Protein AF-A0A7R9FUQ9-F1 (afdb_monomer)

Structure (mmCIF, N/CA/C/O backbone):
data_AF-A0A7R9FUQ9-F1
#
_entry.id   AF-A0A7R9FUQ9-F1
#
loop_
_atom_site.group_PDB
_atom_site.id
_atom_site.type_symbol
_atom_site.label_atom_id
_atom_site.label_alt_id
_atom_site.label_comp_id
_atom_site.label_asym_id
_atom_site.label_entity_id
_atom_site.label_seq_id
_atom_site.pdbx_PDB_ins_code
_atom_site.Cartn_x
_atom_site.Cartn_y
_atom_site.Cartn_z
_atom_site.occupancy
_atom_site.B_iso_or_equiv
_atom_site.auth_seq_id
_atom_site.auth_comp_id
_atom_site.auth_asym_id
_atom_site.auth_atom_id
_atom_site.pdbx_PDB_model_num
ATOM 1 N N . LEU A 1 1 ? 48.061 13.863 -34.333 1.00 44.84 1 LEU A N 1
ATOM 2 C CA . LEU A 1 1 ? 47.539 12.535 -34.734 1.00 44.84 1 LEU A CA 1
ATOM 3 C C . LEU A 1 1 ? 46.404 12.776 -35.720 1.00 44.84 1 LEU A C 1
ATOM 5 O O . LEU A 1 1 ? 45.636 13.693 -35.454 1.00 44.84 1 LEU A O 1
ATOM 9 N N . PRO A 1 2 ? 46.323 12.066 -36.857 1.00 39.59 2 PRO A N 1
ATOM 10 C CA . PRO A 1 2 ? 45.200 12.234 -37.777 1.00 39.59 2 PRO A CA 1
ATOM 11 C C . PRO A 1 2 ? 43.897 11.813 -37.083 1.00 39.59 2 PRO A C 1
ATOM 13 O O . PRO A 1 2 ? 43.888 10.827 -36.343 1.00 39.59 2 PRO A O 1
ATOM 16 N N . GLU A 1 3 ? 42.819 12.575 -37.281 1.00 40.28 3 GLU A N 1
ATOM 17 C CA . GLU A 1 3 ? 41.505 12.249 -36.716 1.00 40.28 3 GLU A CA 1
ATOM 18 C C . GLU A 1 3 ? 41.007 10.881 -37.216 1.00 40.28 3 GLU A C 1
ATOM 20 O O . GLU A 1 3 ? 41.195 10.545 -38.392 1.00 40.28 3 GLU A O 1
ATOM 25 N N . PRO A 1 4 ? 40.344 10.078 -36.362 1.00 43.94 4 PRO A N 1
ATOM 26 C CA . PRO A 1 4 ? 39.759 8.817 -36.789 1.00 43.94 4 PRO A CA 1
ATOM 27 C C . PRO A 1 4 ? 38.640 9.085 -37.804 1.00 43.94 4 PRO A C 1
ATOM 29 O O . PRO A 1 4 ? 37.637 9.731 -37.499 1.00 43.94 4 PRO A O 1
ATOM 32 N N . GLN A 1 5 ? 38.809 8.567 -39.022 1.00 44.03 5 GLN A N 1
ATOM 33 C CA . GLN A 1 5 ? 37.812 8.646 -40.089 1.00 44.03 5 GLN A CA 1
ATOM 34 C C . GLN A 1 5 ? 36.466 8.078 -39.605 1.00 44.03 5 GLN A C 1
ATOM 36 O O . GLN A 1 5 ? 36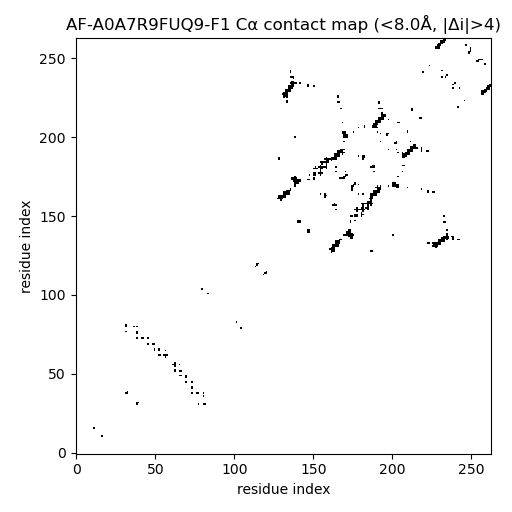.326 6.870 -39.400 1.00 44.03 5 GLN A O 1
ATOM 41 N N . ARG A 1 6 ? 35.447 8.937 -39.453 1.00 41.31 6 ARG A N 1
ATOM 42 C CA . ARG A 1 6 ? 34.056 8.502 -39.243 1.00 41.31 6 ARG A CA 1
ATOM 43 C C . ARG A 1 6 ? 33.555 7.798 -40.504 1.00 41.31 6 ARG A C 1
ATOM 45 O O . ARG A 1 6 ? 33.123 8.445 -41.455 1.00 41.31 6 ARG A O 1
ATOM 52 N N . GLN A 1 7 ? 33.580 6.468 -40.505 1.00 46.34 7 GLN A N 1
ATOM 53 C CA . GLN A 1 7 ? 32.883 5.675 -41.516 1.00 46.34 7 GLN A CA 1
ATOM 54 C C . GLN A 1 7 ? 31.376 5.746 -41.252 1.00 46.34 7 GLN A C 1
ATOM 56 O O . GLN A 1 7 ? 30.864 5.123 -40.325 1.00 46.34 7 GLN A O 1
ATOM 61 N N . VAL A 1 8 ? 30.655 6.524 -42.060 1.00 46.53 8 VAL A N 1
ATOM 62 C CA . VAL A 1 8 ? 29.188 6.514 -42.066 1.00 46.53 8 VAL A CA 1
ATOM 63 C C . VAL A 1 8 ? 28.742 5.260 -42.829 1.00 46.53 8 VAL A C 1
ATOM 65 O O . VAL A 1 8 ? 29.065 5.139 -44.014 1.00 46.53 8 VAL A O 1
ATOM 68 N N . PRO A 1 9 ? 28.041 4.296 -42.199 1.00 54.75 9 PRO A N 1
ATOM 69 C CA . PRO A 1 9 ? 27.617 3.089 -42.896 1.00 54.75 9 PRO A CA 1
ATOM 70 C C . PRO A 1 9 ? 26.623 3.446 -44.017 1.00 54.75 9 PRO A C 1
ATOM 72 O O . PRO A 1 9 ? 25.784 4.333 -43.830 1.00 54.75 9 PRO A O 1
ATOM 75 N N . PRO A 1 10 ? 26.673 2.779 -45.188 1.00 56.94 10 PRO A N 1
ATOM 76 C CA . PRO A 1 10 ? 25.811 3.137 -46.312 1.00 56.94 10 PRO A CA 1
ATOM 77 C C . PRO A 1 10 ? 24.332 2.951 -45.950 1.00 56.94 10 PRO A C 1
ATOM 79 O O . PRO A 1 10 ? 23.966 1.939 -45.346 1.00 56.94 10 PRO A O 1
ATOM 82 N N . LYS A 1 11 ? 23.458 3.878 -46.368 1.00 52.25 11 LYS A N 1
ATOM 83 C CA . LYS A 1 11 ? 22.000 3.679 -46.293 1.00 52.25 11 LYS A CA 1
ATOM 84 C C . LYS A 1 11 ? 21.616 2.518 -47.217 1.00 52.25 11 LYS A C 1
ATOM 86 O O . LYS A 1 11 ? 21.683 2.649 -48.434 1.00 52.25 11 LYS A O 1
ATOM 91 N N . ARG A 1 12 ? 21.241 1.375 -46.636 1.00 60.50 12 ARG A N 1
ATOM 92 C CA . ARG A 1 12 ? 20.891 0.137 -47.355 1.00 60.50 12 ARG A CA 1
ATOM 93 C C . ARG A 1 12 ? 19.435 -0.240 -47.065 1.00 60.50 12 ARG A C 1
ATOM 95 O O . ARG A 1 12 ? 19.050 -0.339 -45.900 1.00 60.50 12 ARG A O 1
ATOM 102 N N . THR A 1 13 ? 18.632 -0.445 -48.107 1.00 65.62 13 THR A N 1
ATOM 103 C CA . THR A 1 13 ? 17.202 -0.797 -48.020 1.00 65.62 13 THR A CA 1
ATOM 104 C C . THR A 1 13 ? 16.939 -2.232 -48.506 1.00 65.62 13 THR A C 1
ATOM 106 O O . THR A 1 13 ? 17.726 -2.799 -49.261 1.00 65.62 13 THR A O 1
ATOM 109 N N . GLY A 1 14 ? 15.838 -2.840 -48.044 1.00 70.88 14 GLY A N 1
ATOM 110 C CA . GLY A 1 14 ? 15.370 -4.166 -48.483 1.00 70.88 14 GLY A CA 1
ATOM 111 C C . GLY A 1 14 ? 16.042 -5.375 -47.811 1.00 70.88 14 GLY A C 1
ATOM 112 O O . GLY A 1 14 ? 16.604 -5.269 -46.721 1.00 70.88 14 GLY A O 1
ATOM 113 N N . ILE A 1 15 ? 15.987 -6.537 -48.478 1.00 71.50 15 ILE A N 1
ATOM 114 C CA . ILE A 1 15 ? 16.489 -7.854 -48.013 1.00 71.50 15 ILE A CA 1
ATOM 115 C C . ILE A 1 15 ? 17.978 -7.810 -47.632 1.00 71.50 15 ILE A C 1
ATOM 117 O O . ILE A 1 15 ? 18.408 -8.475 -46.687 1.00 71.50 15 ILE A O 1
ATOM 121 N N . GLY A 1 16 ? 18.756 -6.943 -48.290 1.00 67.12 16 GLY A N 1
ATOM 122 C CA . GLY A 1 16 ? 20.154 -6.702 -47.941 1.00 67.12 16 GLY A CA 1
ATOM 123 C C . GLY A 1 16 ? 20.345 -6.235 -46.493 1.00 67.12 16 GLY A C 1
ATOM 124 O O . GLY A 1 16 ? 21.342 -6.588 -45.872 1.00 67.12 16 GLY A O 1
ATOM 125 N N . ARG A 1 17 ? 19.389 -5.506 -45.901 1.00 66.31 17 ARG A N 1
ATOM 126 C CA . ARG A 1 17 ? 19.466 -5.073 -44.495 1.00 66.31 17 ARG A CA 1
ATOM 127 C C . ARG A 1 17 ? 19.390 -6.251 -43.524 1.00 66.31 17 ARG A C 1
ATOM 129 O O . ARG A 1 17 ? 20.110 -6.247 -42.534 1.00 66.31 17 ARG A O 1
ATOM 136 N N . ILE A 1 18 ? 18.553 -7.247 -43.817 1.00 71.50 18 ILE A N 1
ATOM 137 C CA . ILE A 1 18 ? 18.379 -8.441 -42.976 1.00 71.50 18 ILE A CA 1
ATOM 138 C C . ILE A 1 18 ? 19.626 -9.322 -43.060 1.00 71.50 18 ILE A C 1
ATOM 140 O O . ILE A 1 18 ? 20.151 -9.740 -42.032 1.00 71.50 18 ILE A O 1
ATOM 144 N N . TRP A 1 19 ? 20.151 -9.526 -44.272 1.00 73.12 19 TRP A N 1
ATOM 145 C CA . TRP A 1 19 ? 21.399 -10.262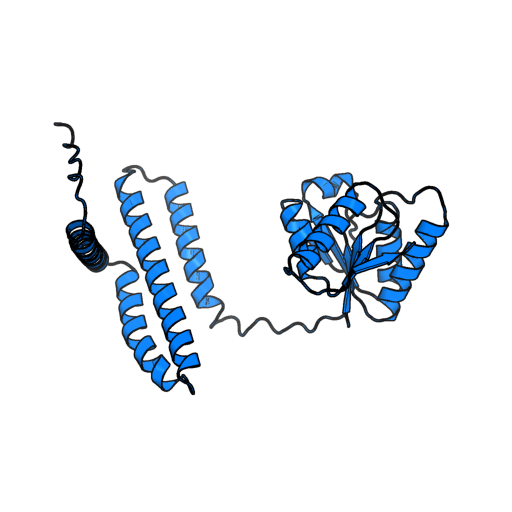 -44.475 1.00 73.12 19 TRP A CA 1
ATOM 146 C C . TRP A 1 19 ? 22.563 -9.625 -43.712 1.00 73.12 19 TRP A C 1
ATOM 148 O O . TRP A 1 19 ? 23.273 -10.293 -42.966 1.00 73.12 19 TRP A O 1
ATOM 158 N N . TRP A 1 20 ? 22.729 -8.307 -43.837 1.00 67.38 20 TRP A N 1
ATOM 159 C CA . TRP A 1 20 ? 23.786 -7.603 -43.121 1.00 67.38 20 TRP A CA 1
ATOM 160 C C . TRP A 1 20 ? 23.555 -7.586 -41.610 1.00 67.38 20 TRP A C 1
ATOM 162 O O . TRP A 1 20 ? 24.524 -7.739 -40.878 1.00 67.38 20 TRP A O 1
ATOM 172 N N . ALA A 1 21 ? 22.313 -7.479 -41.128 1.00 64.88 21 ALA A N 1
ATOM 173 C CA . ALA A 1 21 ? 22.007 -7.618 -39.704 1.00 64.88 21 ALA A CA 1
ATOM 174 C C . ALA A 1 21 ? 22.439 -8.991 -39.166 1.00 64.88 21 ALA A C 1
ATOM 176 O O . ALA A 1 21 ? 23.112 -9.042 -38.143 1.00 64.88 21 ALA A O 1
ATOM 177 N N . ALA A 1 22 ? 22.163 -10.078 -39.895 1.00 73.06 22 ALA A N 1
ATOM 178 C CA . ALA A 1 22 ? 22.622 -11.417 -39.527 1.00 73.06 22 ALA A CA 1
ATOM 179 C C . ALA A 1 22 ? 24.159 -11.517 -39.503 1.00 73.06 22 ALA A C 1
ATOM 181 O O . ALA A 1 22 ? 24.733 -12.065 -38.563 1.00 73.06 22 ALA A O 1
ATOM 182 N N . VAL A 1 23 ? 24.843 -10.927 -40.489 1.00 73.56 23 VAL A N 1
ATOM 183 C CA . VAL A 1 23 ? 26.315 -10.866 -40.528 1.00 73.56 23 VAL A CA 1
ATOM 184 C C . VAL A 1 23 ? 26.877 -10.047 -39.359 1.00 73.56 23 VAL A C 1
ATOM 186 O O . VAL A 1 23 ? 27.851 -10.463 -38.734 1.00 73.56 23 VAL A O 1
ATOM 189 N N . TYR A 1 24 ? 26.261 -8.915 -39.007 1.00 70.50 24 TYR A N 1
ATOM 190 C CA . TYR A 1 24 ? 26.658 -8.116 -37.845 1.00 70.50 24 TYR A CA 1
ATOM 191 C C . TYR A 1 24 ? 26.425 -8.863 -36.529 1.00 70.50 24 TYR A C 1
ATOM 193 O O . TYR A 1 24 ? 27.293 -8.821 -35.660 1.00 70.50 24 TYR A O 1
ATOM 201 N N . SER A 1 25 ? 25.321 -9.601 -36.396 1.00 72.06 25 SER A N 1
ATOM 202 C CA . SER A 1 25 ? 25.073 -10.475 -35.244 1.00 72.06 25 SER A CA 1
ATOM 203 C C . SER A 1 25 ? 26.128 -11.579 -35.132 1.00 72.06 25 SER A C 1
ATOM 205 O O . SER A 1 25 ? 26.647 -11.812 -34.044 1.00 72.06 25 SER A O 1
ATOM 207 N N . LEU A 1 26 ? 26.525 -12.204 -36.246 1.00 73.50 26 LEU A N 1
ATOM 208 C CA . LEU A 1 26 ? 27.604 -13.201 -36.272 1.00 73.50 26 LEU A CA 1
ATOM 209 C C . LEU A 1 26 ? 28.961 -12.598 -35.885 1.00 73.50 26 LEU A C 1
ATOM 211 O O . LEU A 1 26 ? 29.719 -13.213 -35.136 1.00 73.50 26 LEU A O 1
ATOM 215 N N . HIS A 1 27 ? 29.268 -11.386 -36.351 1.00 73.69 27 HIS A N 1
ATOM 216 C CA . HIS A 1 27 ? 30.475 -10.669 -35.937 1.00 73.69 27 HIS A CA 1
ATOM 217 C C . HIS A 1 27 ? 30.447 -10.301 -34.448 1.00 73.69 27 HIS A C 1
ATOM 219 O O . HIS A 1 27 ? 31.466 -10.456 -33.779 1.00 73.69 27 HIS A O 1
ATOM 225 N N . GLY A 1 28 ? 29.295 -9.879 -33.919 1.00 68.00 28 GLY A N 1
ATOM 226 C CA . GLY A 1 28 ? 29.099 -9.600 -32.495 1.00 68.00 28 GLY A CA 1
ATOM 227 C C . GLY A 1 28 ? 29.293 -10.842 -31.623 1.00 68.00 28 GLY A C 1
ATOM 228 O O . GLY A 1 28 ? 30.041 -10.795 -30.652 1.00 68.00 28 GLY A O 1
ATOM 229 N N . LEU A 1 29 ? 28.721 -11.983 -32.019 1.00 71.19 29 LEU A N 1
ATOM 230 C CA . LEU A 1 29 ? 28.905 -13.262 -31.323 1.00 71.19 29 LEU A CA 1
ATOM 231 C C . LEU A 1 29 ? 30.363 -13.738 -31.363 1.00 71.19 29 LEU A C 1
ATOM 233 O O . LEU A 1 29 ? 30.887 -14.224 -30.362 1.00 71.19 29 LEU A O 1
ATOM 237 N N . LYS A 1 30 ? 31.048 -13.562 -32.499 1.00 72.81 30 LYS A N 1
ATOM 238 C CA . LYS A 1 30 ? 32.473 -13.893 -32.632 1.00 72.81 30 LYS A CA 1
ATOM 239 C C . LYS A 1 30 ? 33.356 -12.989 -31.766 1.00 72.81 30 LYS A C 1
ATOM 241 O O . LYS A 1 30 ? 34.334 -13.474 -31.203 1.00 72.81 30 LYS A O 1
ATOM 246 N N . ALA A 1 31 ? 33.015 -11.706 -31.648 1.00 67.12 31 ALA A N 1
ATOM 247 C CA . ALA A 1 31 ? 33.704 -10.768 -30.766 1.00 67.12 31 ALA A CA 1
ATOM 248 C C . ALA A 1 31 ? 33.490 -11.129 -29.286 1.00 67.12 31 ALA A C 1
ATOM 250 O O . ALA A 1 31 ? 34.465 -11.227 -28.549 1.00 67.12 31 ALA A O 1
ATOM 251 N N . ALA A 1 32 ? 32.252 -11.440 -28.888 1.00 64.50 32 ALA A N 1
ATOM 252 C CA . ALA A 1 32 ? 31.926 -11.902 -27.538 1.00 64.50 32 ALA A CA 1
ATOM 253 C C . ALA A 1 32 ? 32.631 -13.226 -27.177 1.00 64.50 32 ALA A C 1
ATOM 255 O O . ALA A 1 32 ? 33.012 -13.442 -26.034 1.00 64.50 32 ALA A O 1
ATOM 256 N N . TRP A 1 33 ? 32.853 -14.115 -28.153 1.00 66.00 33 TRP A N 1
ATOM 257 C CA . TRP A 1 33 ? 33.599 -15.365 -27.953 1.00 66.00 33 TRP A CA 1
ATOM 258 C C . TRP A 1 33 ? 35.118 -15.176 -27.807 1.00 66.00 33 TRP A C 1
ATOM 260 O O . TRP A 1 33 ? 35.791 -15.999 -27.181 1.00 66.00 33 TRP A O 1
ATOM 270 N N . ALA A 1 34 ? 35.680 -14.137 -28.430 1.00 63.03 34 ALA A N 1
ATOM 271 C CA . ALA A 1 34 ? 37.110 -13.840 -28.361 1.00 63.03 34 ALA A CA 1
ATOM 272 C C . ALA A 1 34 ? 37.512 -13.226 -27.012 1.00 63.03 34 ALA A C 1
ATOM 274 O O . ALA A 1 34 ? 38.666 -13.365 -26.598 1.00 63.03 34 ALA A O 1
ATOM 275 N N . ASP A 1 35 ? 36.562 -12.593 -26.325 1.00 60.47 35 ASP A N 1
ATOM 276 C CA . ASP A 1 35 ? 36.744 -12.103 -24.969 1.00 60.47 35 ASP A CA 1
ATOM 277 C C . ASP A 1 35 ? 36.805 -13.271 -23.963 1.00 60.47 35 ASP A C 1
ATOM 279 O O . ASP A 1 35 ? 36.101 -14.278 -24.093 1.00 60.47 35 ASP A O 1
ATOM 283 N N . ARG A 1 36 ? 37.684 -13.185 -22.957 1.00 52.72 36 ARG A N 1
ATOM 284 C CA . ARG A 1 36 ? 37.872 -14.246 -21.942 1.00 52.72 36 ARG A CA 1
ATOM 285 C C . ARG A 1 36 ? 36.912 -14.101 -20.746 1.00 52.72 36 ARG A C 1
ATOM 287 O O . ARG A 1 36 ? 37.217 -14.616 -19.673 1.00 52.72 36 ARG A O 1
ATOM 294 N N . GLY A 1 37 ? 35.796 -13.394 -20.921 1.00 58.97 37 GLY A N 1
ATOM 295 C CA . GLY A 1 37 ? 34.794 -13.115 -19.885 1.00 58.97 37 GLY A CA 1
ATOM 296 C C . GLY A 1 37 ? 33.829 -14.271 -19.565 1.00 58.97 37 GLY A C 1
ATOM 297 O O . GLY A 1 37 ? 33.935 -15.378 -20.105 1.00 58.97 37 GLY A O 1
ATOM 298 N N . ALA A 1 38 ? 32.860 -13.984 -18.686 1.00 60.47 38 ALA A N 1
ATOM 299 C CA . ALA A 1 38 ? 31.850 -14.916 -18.160 1.00 60.47 38 ALA A CA 1
ATOM 300 C C . ALA A 1 38 ? 30.950 -15.550 -19.244 1.00 60.47 38 ALA A C 1
ATOM 302 O O . ALA A 1 38 ? 30.532 -16.701 -19.117 1.00 60.47 38 ALA A O 1
ATOM 303 N N . TRP A 1 39 ? 30.754 -14.860 -20.373 1.00 68.88 39 TRP A N 1
ATOM 304 C CA . TRP A 1 39 ? 29.949 -15.302 -21.518 1.00 68.88 39 TRP A CA 1
ATOM 305 C C . TRP A 1 39 ? 30.251 -16.729 -22.014 1.00 68.88 39 TRP A C 1
ATOM 307 O O . TRP A 1 39 ? 29.342 -17.498 -22.328 1.00 68.88 39 TRP A O 1
ATOM 317 N N . ARG A 1 40 ? 31.530 -17.128 -22.076 1.00 72.69 40 ARG A N 1
ATOM 318 C CA . ARG A 1 40 ? 31.907 -18.474 -22.553 1.00 72.69 40 ARG A CA 1
ATOM 319 C C . ARG A 1 40 ? 31.501 -19.568 -21.568 1.00 72.69 40 ARG A C 1
ATOM 321 O O . ARG A 1 40 ? 31.170 -20.668 -22.001 1.00 72.69 40 ARG A O 1
ATOM 328 N N . GLN A 1 41 ? 31.537 -19.278 -20.269 1.00 73.44 41 GLN A N 1
ATOM 329 C CA . GLN A 1 41 ? 31.139 -20.219 -19.222 1.00 73.44 41 GLN A CA 1
ATOM 330 C C . GLN A 1 41 ? 29.620 -20.406 -19.227 1.00 73.44 41 GLN A C 1
ATOM 332 O O . GLN A 1 41 ? 29.153 -21.542 -19.229 1.00 73.44 41 GLN A O 1
ATOM 337 N N . GLU A 1 42 ? 28.865 -19.314 -19.357 1.00 75.88 42 GLU A N 1
ATOM 338 C CA . GLU A 1 42 ? 27.401 -19.341 -19.452 1.00 75.88 42 GLU A CA 1
ATOM 339 C C . GLU A 1 42 ? 26.907 -20.054 -20.720 1.00 75.88 42 GLU A C 1
ATOM 341 O O . GLU A 1 42 ? 25.964 -20.841 -20.670 1.00 75.88 42 GLU A O 1
ATOM 346 N N . LEU A 1 43 ? 27.593 -19.894 -21.858 1.00 81.94 43 LEU A N 1
ATOM 347 C CA . LEU A 1 43 ? 27.294 -20.673 -23.066 1.00 81.94 43 LEU A CA 1
ATOM 348 C C . LEU A 1 43 ? 27.529 -22.177 -22.879 1.00 81.94 43 LEU A C 1
ATOM 350 O O . LEU A 1 43 ? 26.739 -22.988 -23.361 1.00 81.94 43 LEU A O 1
ATOM 354 N N . VAL A 1 44 ? 28.608 -22.566 -22.193 1.00 83.94 44 VAL A N 1
ATOM 355 C CA . VAL A 1 44 ? 28.875 -23.979 -21.879 1.00 83.94 44 VAL A CA 1
ATOM 356 C C . VAL A 1 44 ? 27.812 -24.533 -20.933 1.00 83.94 44 VAL A C 1
ATOM 358 O O . VAL A 1 44 ? 27.315 -25.635 -21.165 1.00 83.94 44 VAL A O 1
ATOM 361 N N . LEU A 1 45 ? 27.403 -23.764 -19.922 1.00 81.88 45 LEU A N 1
ATOM 362 C CA . LEU A 1 45 ? 26.304 -24.127 -19.028 1.00 81.88 45 LEU A CA 1
ATOM 363 C C . LEU A 1 45 ? 24.988 -24.282 -19.795 1.00 81.88 45 LEU A C 1
ATOM 365 O O . LEU A 1 45 ? 24.317 -25.300 -19.646 1.00 81.88 45 LEU A O 1
ATOM 369 N N . ALA A 1 46 ? 24.653 -23.357 -20.694 1.00 84.81 46 ALA A N 1
ATOM 370 C CA . ALA A 1 46 ? 23.457 -23.454 -21.524 1.00 84.81 46 ALA A CA 1
ATOM 371 C C . ALA A 1 46 ? 23.467 -24.689 -22.442 1.00 84.81 46 ALA A C 1
ATOM 373 O O . ALA A 1 46 ? 22.439 -25.352 -22.586 1.00 84.81 46 ALA A O 1
ATOM 374 N N . MET A 1 47 ? 24.624 -25.058 -23.007 1.00 87.56 47 MET A N 1
ATOM 375 C CA . MET A 1 47 ? 24.772 -26.286 -23.804 1.00 87.56 47 MET A CA 1
ATOM 376 C C . MET A 1 47 ? 24.505 -27.564 -22.994 1.00 87.56 47 MET A C 1
ATOM 378 O O . MET A 1 47 ? 24.084 -28.562 -23.573 1.00 87.56 47 MET A O 1
ATOM 382 N N . LEU A 1 48 ? 24.703 -27.537 -21.673 1.00 88.69 48 LEU A N 1
ATOM 383 C CA . LEU A 1 48 ? 24.367 -28.644 -20.771 1.00 88.69 48 LEU A CA 1
ATOM 384 C C . LEU A 1 48 ? 22.910 -28.577 -20.286 1.00 88.69 48 LEU A C 1
ATOM 386 O O . LEU A 1 48 ? 22.230 -29.602 -20.212 1.00 88.69 48 LEU A O 1
ATOM 390 N N . MET A 1 49 ? 22.411 -27.378 -19.979 1.00 86.12 49 MET A N 1
ATOM 391 C CA . MET A 1 49 ? 21.075 -27.168 -19.414 1.00 86.12 49 MET A CA 1
ATOM 392 C C . MET A 1 49 ? 19.953 -27.358 -20.439 1.00 86.12 49 MET A C 1
ATOM 394 O O . MET A 1 49 ? 18.892 -27.855 -20.073 1.00 86.12 49 MET A O 1
ATOM 398 N N . LEU A 1 50 ? 20.166 -27.018 -21.715 1.00 88.88 50 LEU A N 1
ATOM 399 C CA . LEU A 1 50 ? 19.145 -27.179 -22.759 1.00 88.88 50 LEU A CA 1
ATOM 400 C C . LEU A 1 50 ? 18.775 -28.659 -23.006 1.00 88.88 50 LEU A C 1
ATOM 402 O O . LEU A 1 50 ? 17.580 -28.962 -23.015 1.00 88.88 50 LEU A O 1
ATOM 406 N N . PRO A 1 51 ? 19.729 -29.606 -23.131 1.00 90.69 51 PRO A N 1
ATOM 407 C CA . PRO A 1 51 ? 19.409 -31.035 -23.159 1.00 90.69 51 PRO A CA 1
ATOM 408 C C . PRO A 1 51 ? 18.849 -31.554 -21.830 1.00 90.69 51 PRO A C 1
ATOM 410 O O . PRO A 1 51 ? 17.911 -32.349 -21.832 1.00 90.69 51 PRO A O 1
ATOM 413 N N . ALA A 1 52 ? 19.381 -31.094 -20.690 1.00 85.62 52 ALA A N 1
ATOM 414 C CA . ALA A 1 52 ? 18.886 -31.502 -19.375 1.00 85.62 52 ALA A CA 1
ATOM 415 C C . ALA A 1 52 ? 17.424 -31.081 -19.151 1.00 85.62 52 ALA A C 1
ATOM 417 O O . ALA A 1 52 ? 16.657 -31.830 -18.550 1.00 85.62 52 ALA A O 1
ATOM 418 N N . ALA A 1 53 ? 17.004 -29.935 -19.692 1.00 86.38 53 ALA A N 1
ATOM 419 C CA . ALA A 1 53 ? 15.621 -29.471 -19.642 1.00 86.38 53 ALA A CA 1
ATOM 420 C C . ALA A 1 53 ? 14.647 -30.453 -20.309 1.00 86.38 53 ALA A C 1
ATOM 422 O O . ALA A 1 53 ? 13.555 -30.658 -19.787 1.00 86.38 53 ALA A O 1
ATOM 423 N N . CYS A 1 54 ? 15.053 -31.118 -21.398 1.00 87.75 54 CYS A N 1
ATOM 424 C CA . CYS A 1 54 ? 14.251 -32.163 -22.041 1.00 87.75 54 CYS A CA 1
ATOM 425 C C . CYS A 1 54 ? 14.095 -33.419 -21.177 1.00 87.75 54 CYS A C 1
ATOM 427 O O . CYS A 1 54 ? 13.125 -34.150 -21.341 1.00 87.75 54 CYS A O 1
ATOM 429 N N . TRP A 1 55 ? 15.051 -33.687 -20.284 1.00 87.19 55 TRP A N 1
ATOM 430 C CA . TRP A 1 55 ? 14.986 -34.820 -19.360 1.00 87.19 55 TRP A CA 1
ATOM 431 C C . TRP A 1 55 ? 14.204 -34.472 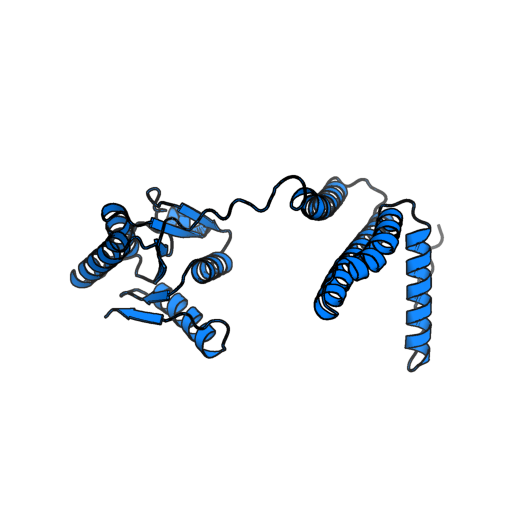-18.081 1.00 87.19 55 TRP A C 1
ATOM 433 O O . TRP A 1 55 ? 13.496 -35.310 -17.531 1.00 87.19 55 TRP A O 1
ATOM 443 N N . ILE A 1 56 ? 14.305 -33.228 -17.610 1.00 83.69 56 ILE A N 1
ATOM 444 C CA . ILE A 1 56 ? 13.636 -32.755 -16.390 1.00 83.69 56 ILE A CA 1
ATOM 445 C C . ILE A 1 56 ? 12.151 -32.459 -16.638 1.00 83.69 56 ILE A C 1
ATOM 447 O O . ILE A 1 56 ? 11.316 -32.756 -15.782 1.00 83.69 56 ILE A O 1
ATOM 451 N N . GLY A 1 57 ? 11.819 -31.864 -17.785 1.00 82.25 57 GLY A N 1
ATOM 452 C CA . GLY A 1 57 ? 10.447 -31.507 -18.130 1.00 82.25 57 GLY A CA 1
ATOM 453 C C . GLY A 1 57 ? 9.589 -32.744 -18.388 1.00 82.25 57 GLY A C 1
ATOM 454 O O . GLY A 1 57 ? 9.938 -33.606 -19.190 1.00 82.25 57 GLY A O 1
ATOM 455 N N . LYS A 1 58 ? 8.430 -32.819 -17.732 1.00 80.44 58 LYS A N 1
ATOM 456 C CA . LYS A 1 58 ? 7.455 -33.908 -17.904 1.00 80.44 58 LYS A CA 1
ATOM 457 C C . LYS A 1 58 ? 6.481 -33.645 -19.051 1.00 80.44 58 LYS A C 1
ATOM 459 O O . LYS A 1 58 ? 5.786 -34.559 -19.489 1.00 80.44 58 LYS A O 1
ATOM 464 N N . SER A 1 59 ? 6.421 -32.405 -19.539 1.00 89.44 59 SER A N 1
ATOM 465 C CA . SER A 1 59 ? 5.606 -31.991 -20.681 1.00 89.44 59 SER A CA 1
ATOM 466 C C . SER A 1 59 ? 6.374 -31.049 -21.610 1.00 89.44 59 SER A C 1
ATOM 468 O O . SER A 1 59 ? 7.292 -30.349 -21.186 1.00 89.44 59 SER A O 1
ATOM 470 N N . TRP A 1 60 ? 5.954 -30.968 -22.875 1.00 90.19 60 TRP A N 1
ATOM 471 C CA . TRP A 1 60 ? 6.530 -30.031 -23.849 1.00 90.19 60 TRP A CA 1
ATOM 472 C C . TRP A 1 60 ? 6.417 -28.562 -23.419 1.00 90.19 60 TRP A C 1
ATOM 474 O O . TRP A 1 60 ? 7.278 -27.757 -23.768 1.00 90.19 60 TRP A O 1
ATOM 484 N N . VAL A 1 61 ? 5.393 -28.218 -22.631 1.00 85.50 61 VAL A N 1
ATOM 485 C CA . VAL A 1 61 ? 5.217 -26.869 -22.075 1.00 85.50 61 VAL A CA 1
ATOM 486 C C . VAL A 1 61 ? 6.281 -26.577 -21.015 1.00 85.50 61 VAL A C 1
ATOM 488 O O . VAL A 1 61 ? 6.897 -25.517 -21.049 1.00 85.50 61 VAL A O 1
ATOM 491 N N . GLU A 1 62 ? 6.557 -27.523 -20.113 1.00 77.88 62 GLU A N 1
ATOM 492 C CA . GLU A 1 62 ? 7.620 -27.378 -19.107 1.00 77.88 62 GLU A CA 1
ATOM 493 C C . GLU A 1 62 ? 9.004 -27.262 -19.754 1.00 77.88 62 GLU A C 1
ATOM 495 O O . GLU A 1 62 ? 9.784 -26.388 -19.381 1.00 77.88 62 GLU A O 1
ATOM 500 N N . VAL A 1 63 ? 9.291 -28.083 -20.769 1.00 83.88 63 VAL A N 1
ATOM 501 C CA . VAL A 1 63 ? 10.549 -28.003 -21.531 1.00 83.88 63 VAL A CA 1
ATOM 502 C C . VAL A 1 63 ? 10.692 -26.632 -22.203 1.00 83.88 63 VAL A C 1
ATOM 504 O O . VAL A 1 63 ? 11.748 -26.009 -22.106 1.00 83.88 63 VAL A O 1
ATOM 507 N N . ALA A 1 64 ? 9.624 -26.120 -22.825 1.00 85.38 64 ALA A N 1
ATOM 508 C CA . ALA A 1 64 ? 9.628 -24.806 -23.466 1.00 85.38 64 ALA A CA 1
ATOM 509 C C . ALA A 1 64 ? 9.850 -23.658 -22.465 1.00 85.38 64 ALA A C 1
ATOM 511 O O . ALA A 1 64 ? 10.590 -22.716 -22.763 1.00 85.38 64 ALA A O 1
ATOM 512 N N . LEU A 1 65 ? 9.261 -23.738 -21.268 1.00 83.12 65 LEU A N 1
ATOM 513 C CA . LEU A 1 65 ? 9.495 -22.768 -20.195 1.00 83.12 65 LEU A CA 1
ATOM 514 C C . LEU A 1 65 ? 10.958 -22.789 -19.732 1.00 83.12 65 LEU A C 1
ATOM 516 O O . LEU A 1 65 ? 11.580 -21.732 -19.635 1.00 83.12 65 LEU A O 1
ATOM 520 N N . LEU A 1 66 ? 11.534 -23.975 -19.516 1.00 84.88 66 LEU A N 1
ATOM 521 C CA . LEU A 1 66 ? 12.938 -24.124 -19.117 1.00 84.88 66 LEU A CA 1
ATOM 522 C C . LEU A 1 66 ? 13.899 -23.586 -20.185 1.00 84.88 66 LEU A C 1
ATOM 524 O O . LEU A 1 66 ? 14.825 -22.843 -19.862 1.00 84.88 66 LEU A O 1
ATOM 528 N N . TRP A 1 67 ? 13.655 -23.891 -21.461 1.00 90.62 67 TRP A N 1
ATOM 529 C CA . TRP A 1 67 ? 14.427 -23.325 -22.569 1.00 90.62 67 TRP A CA 1
ATOM 530 C C . TRP A 1 67 ? 14.321 -21.802 -22.630 1.00 90.62 67 TRP A C 1
ATOM 532 O O . TRP A 1 67 ? 15.331 -21.130 -22.828 1.00 90.62 67 TRP A O 1
ATOM 542 N N . THR A 1 68 ? 13.127 -21.250 -22.408 1.00 86.62 68 THR A N 1
ATOM 543 C CA . THR A 1 68 ? 12.907 -19.797 -22.403 1.00 86.62 68 THR A CA 1
ATOM 544 C C . THR A 1 68 ? 13.754 -19.113 -21.332 1.00 86.62 68 THR A C 1
ATOM 546 O O . THR A 1 68 ? 14.397 -18.105 -21.616 1.00 86.62 68 THR A O 1
ATOM 549 N N . VAL A 1 69 ? 13.820 -19.678 -20.124 1.00 82.69 69 VAL A N 1
ATOM 550 C CA . VAL A 1 69 ? 14.651 -19.140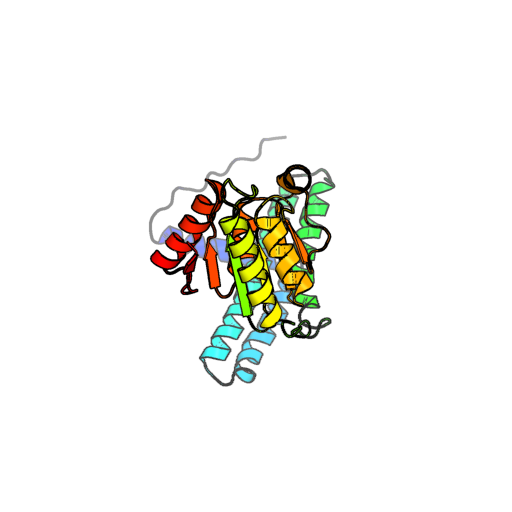 -19.035 1.00 82.69 69 VAL A CA 1
ATOM 551 C C . VAL A 1 69 ? 16.135 -19.160 -19.408 1.00 82.69 69 VAL A C 1
ATOM 553 O O . VAL A 1 69 ? 16.803 -18.136 -19.276 1.00 82.69 69 VAL A O 1
ATOM 556 N N . VAL A 1 70 ? 16.643 -20.282 -19.928 1.00 84.44 70 VAL A N 1
ATOM 557 C CA . VAL A 1 70 ? 18.056 -20.404 -20.334 1.00 84.44 70 VAL A CA 1
ATOM 558 C C . VAL A 1 70 ? 18.406 -19.394 -21.434 1.00 84.44 70 VAL A C 1
ATOM 560 O O . VAL A 1 70 ? 19.443 -18.737 -21.369 1.00 84.44 70 VAL A O 1
ATOM 563 N N . VAL A 1 71 ? 17.523 -19.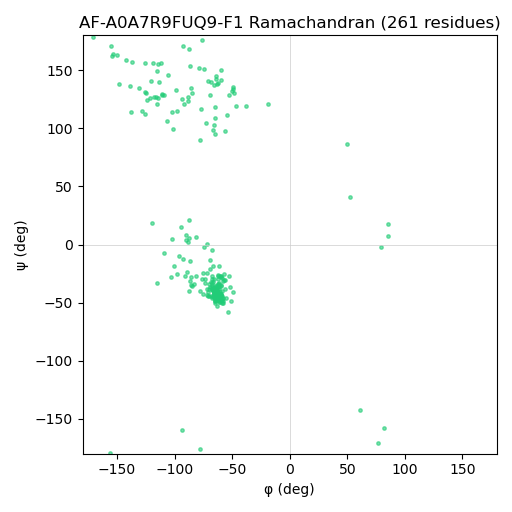211 -22.420 1.00 84.06 71 VAL A N 1
ATOM 564 C CA . VAL A 1 71 ? 17.722 -18.234 -23.502 1.00 84.06 71 VAL A CA 1
ATOM 565 C C . VAL A 1 71 ? 17.703 -16.797 -22.976 1.00 84.06 71 VAL A C 1
ATOM 567 O O . VAL A 1 71 ? 18.538 -15.996 -23.390 1.00 84.06 71 VAL A O 1
ATOM 570 N N . LEU A 1 72 ? 16.800 -16.455 -22.052 1.00 80.62 72 LEU A N 1
ATOM 571 C CA . LEU A 1 72 ? 16.738 -15.112 -21.465 1.00 80.62 72 LEU A CA 1
ATOM 572 C C . LEU A 1 72 ? 18.005 -14.763 -20.677 1.00 80.62 72 LEU A C 1
ATOM 574 O O . LEU A 1 72 ? 18.499 -13.642 -20.802 1.00 80.62 72 LEU A O 1
ATOM 578 N N . VAL A 1 73 ? 18.556 -15.717 -19.921 1.00 79.81 73 VAL A N 1
ATOM 579 C CA . VAL A 1 73 ? 19.823 -15.534 -19.192 1.00 79.81 73 VAL A CA 1
ATOM 580 C C . VAL A 1 73 ? 20.975 -15.274 -20.163 1.00 79.81 73 VAL A C 1
ATOM 582 O O . VAL A 1 73 ? 21.720 -14.313 -19.981 1.00 79.81 73 VAL A O 1
ATOM 585 N N . LEU A 1 74 ? 21.073 -16.043 -21.253 1.00 80.00 74 LEU A N 1
ATOM 586 C CA . LEU A 1 74 ? 22.080 -15.795 -22.289 1.00 80.00 74 LEU A CA 1
ATOM 587 C C . LEU A 1 74 ? 21.919 -14.412 -22.937 1.00 80.00 74 LEU A C 1
ATOM 589 O O . LEU A 1 74 ? 22.896 -13.703 -23.152 1.00 80.00 74 LEU A O 1
ATOM 593 N N . VAL A 1 75 ? 20.696 -13.986 -23.249 1.00 80.31 75 VAL A N 1
ATOM 594 C CA . VAL A 1 75 ? 20.480 -12.652 -23.831 1.00 80.31 75 VAL A CA 1
ATOM 595 C C . VAL A 1 75 ? 20.919 -11.553 -22.861 1.00 80.31 75 VAL A C 1
ATOM 597 O O . VAL A 1 75 ? 21.595 -10.613 -23.282 1.00 80.31 75 VAL A O 1
ATOM 600 N N . ALA A 1 76 ? 20.582 -11.674 -21.576 1.00 77.06 76 ALA A N 1
ATOM 601 C CA . ALA A 1 76 ? 20.983 -10.712 -20.554 1.00 77.06 76 ALA A CA 1
ATOM 602 C C . ALA A 1 76 ? 22.512 -10.625 -20.412 1.00 77.06 76 ALA A C 1
ATOM 604 O O . ALA A 1 76 ? 23.061 -9.523 -20.373 1.00 77.06 76 ALA A O 1
ATOM 605 N N . GLU A 1 77 ? 23.206 -11.763 -20.414 1.00 78.75 77 GLU A N 1
ATOM 606 C CA . GLU A 1 77 ? 24.663 -11.800 -20.271 1.00 78.75 77 GLU A CA 1
ATOM 607 C C . GLU A 1 77 ? 25.391 -11.241 -21.499 1.00 78.75 77 GLU A C 1
ATOM 609 O O . GLU A 1 77 ? 26.389 -10.521 -21.382 1.00 78.75 77 GLU A O 1
ATOM 614 N N . LEU A 1 78 ? 24.856 -11.501 -22.696 1.00 76.81 78 LEU A N 1
ATOM 615 C CA . LEU A 1 78 ? 25.389 -10.938 -23.934 1.00 76.81 78 LEU A CA 1
ATOM 616 C C . LEU A 1 78 ? 25.234 -9.413 -23.970 1.00 76.81 78 LEU A C 1
ATOM 618 O O . LEU A 1 78 ? 26.140 -8.708 -24.418 1.00 76.81 78 LEU A O 1
ATOM 622 N N . LEU A 1 79 ? 24.097 -8.899 -23.491 1.00 77.75 79 LEU A N 1
ATOM 623 C CA . LEU A 1 79 ? 23.863 -7.462 -23.353 1.00 77.75 79 LEU A CA 1
ATOM 624 C C . LEU A 1 79 ? 24.824 -6.836 -22.338 1.00 77.75 79 LEU A C 1
ATOM 626 O O . LEU A 1 79 ? 25.406 -5.795 -22.635 1.00 77.75 79 LEU A O 1
ATOM 630 N N . ASN A 1 80 ? 25.034 -7.485 -21.191 1.00 77.94 80 ASN A N 1
ATOM 631 C CA . ASN A 1 80 ? 25.980 -7.035 -20.171 1.00 77.94 80 ASN A CA 1
ATOM 632 C C . ASN A 1 80 ? 27.406 -6.932 -20.739 1.00 77.94 80 ASN A C 1
ATOM 634 O O . ASN A 1 80 ? 28.017 -5.867 -20.693 1.00 77.94 80 ASN A O 1
ATOM 638 N N . THR A 1 81 ? 27.878 -7.993 -21.399 1.00 72.06 81 THR A N 1
ATOM 639 C CA . THR A 1 81 ? 29.194 -8.032 -22.065 1.00 72.06 81 THR A CA 1
ATOM 640 C C . THR A 1 81 ? 29.324 -6.934 -23.131 1.00 72.06 81 THR A C 1
ATOM 642 O O . THR A 1 81 ? 30.360 -6.282 -23.259 1.00 72.06 81 THR A O 1
ATOM 645 N N . GLY A 1 82 ? 28.258 -6.690 -23.900 1.00 71.81 82 GLY A N 1
ATOM 646 C CA . GLY A 1 82 ? 28.230 -5.634 -24.913 1.00 71.81 82 GLY A CA 1
ATOM 647 C C . GLY A 1 82 ? 28.328 -4.223 -24.324 1.00 71.81 82 GLY A C 1
ATOM 648 O O . GLY A 1 82 ? 28.998 -3.365 -24.902 1.00 71.81 82 GLY A O 1
ATOM 649 N N . ILE A 1 83 ? 27.691 -3.984 -23.175 1.00 72.31 83 ILE A N 1
ATOM 650 C CA . ILE A 1 83 ? 27.770 -2.712 -22.446 1.00 72.31 83 ILE A CA 1
ATOM 651 C C . ILE A 1 83 ? 29.176 -2.519 -21.870 1.00 72.31 83 ILE A C 1
ATOM 653 O O . ILE A 1 83 ? 29.736 -1.437 -22.036 1.00 72.31 83 ILE A O 1
ATOM 657 N N . GLU A 1 84 ? 29.775 -3.552 -21.270 1.00 64.38 84 GLU A N 1
ATOM 658 C CA . GLU A 1 84 ? 31.149 -3.495 -20.748 1.00 64.38 84 GLU A CA 1
ATOM 659 C C . GLU A 1 84 ? 32.153 -3.125 -21.846 1.00 64.38 84 GLU A C 1
ATOM 661 O O . GLU A 1 84 ? 32.888 -2.146 -21.712 1.00 64.38 84 GLU A O 1
ATOM 666 N N . ALA A 1 85 ? 32.100 -3.813 -22.989 1.00 68.56 85 ALA A N 1
ATOM 667 C CA . ALA A 1 85 ? 32.979 -3.535 -24.123 1.00 68.56 85 ALA A CA 1
ATOM 668 C C . ALA A 1 85 ? 32.794 -2.118 -24.705 1.00 68.56 85 ALA A C 1
ATOM 670 O O . ALA A 1 85 ? 33.734 -1.537 -25.258 1.00 68.56 85 ALA A O 1
ATOM 671 N N . ALA A 1 86 ? 31.585 -1.552 -24.609 1.00 67.38 86 ALA A N 1
ATOM 672 C CA . ALA A 1 86 ? 31.305 -0.182 -25.031 1.00 67.38 86 ALA A CA 1
ATOM 673 C C . ALA A 1 86 ? 31.845 0.852 -24.030 1.00 67.38 86 ALA A C 1
ATOM 675 O O . ALA A 1 86 ? 32.430 1.853 -24.447 1.00 67.38 86 ALA A O 1
ATOM 676 N N . VAL A 1 87 ? 31.682 0.605 -22.727 1.00 63.81 87 VAL A N 1
ATOM 677 C CA . VAL A 1 87 ? 32.174 1.473 -21.645 1.00 63.81 87 VAL A CA 1
ATOM 678 C C . VAL A 1 87 ? 33.700 1.528 -21.642 1.00 63.81 87 VAL A C 1
ATOM 680 O O . VAL A 1 87 ? 34.265 2.624 -21.628 1.00 63.81 87 VAL A O 1
ATOM 683 N N . ASP A 1 88 ? 34.366 0.379 -21.768 1.00 63.66 88 ASP A N 1
ATOM 684 C CA . ASP A 1 88 ? 35.832 0.273 -21.778 1.00 63.66 88 ASP A CA 1
ATOM 685 C C . ASP A 1 88 ? 36.481 1.031 -22.949 1.00 63.66 88 ASP A C 1
ATOM 687 O O . ASP A 1 88 ? 37.663 1.370 -22.913 1.00 63.66 88 ASP A O 1
ATOM 691 N N . ARG A 1 89 ? 35.708 1.347 -23.995 1.00 65.88 89 ARG A N 1
ATOM 692 C CA . ARG A 1 89 ? 36.188 2.059 -25.186 1.00 65.88 89 ARG A CA 1
ATOM 693 C C . ARG A 1 89 ? 36.009 3.579 -25.122 1.00 65.88 89 ARG A C 1
ATOM 695 O O . ARG A 1 89 ? 36.564 4.276 -25.971 1.00 65.88 89 ARG A O 1
ATOM 702 N N . ILE A 1 90 ? 35.240 4.097 -24.160 1.00 63.56 90 ILE A N 1
ATOM 703 C CA . ILE A 1 90 ? 34.874 5.524 -24.068 1.00 63.56 90 ILE A CA 1
ATOM 704 C C . ILE A 1 90 ? 35.728 6.286 -23.036 1.00 63.56 90 ILE A C 1
ATOM 706 O O . ILE A 1 90 ? 35.839 7.506 -23.142 1.00 63.56 90 ILE A O 1
ATOM 710 N N . GLY A 1 91 ? 36.397 5.616 -22.090 1.00 51.62 91 GLY A N 1
ATOM 711 C CA . GLY A 1 91 ? 37.182 6.289 -21.046 1.00 51.62 91 GLY A CA 1
ATOM 712 C C . GLY A 1 91 ? 38.524 5.622 -20.756 1.00 51.62 91 GLY A C 1
ATOM 713 O O . GLY A 1 91 ? 38.568 4.532 -20.203 1.00 51.62 91 GLY A O 1
ATOM 714 N N . HIS A 1 92 ? 39.628 6.310 -21.060 1.00 48.72 92 HIS A N 1
ATOM 715 C CA . HIS A 1 92 ? 40.982 5.906 -20.648 1.00 48.72 92 HIS A CA 1
ATOM 716 C C . HIS A 1 92 ? 41.335 6.318 -19.200 1.00 48.72 92 HIS A C 1
ATOM 718 O O . HIS A 1 92 ? 42.467 6.112 -18.766 1.00 48.72 92 HIS A O 1
ATOM 724 N N . GLU A 1 93 ? 40.382 6.860 -18.434 1.00 44.91 93 GLU A N 1
ATOM 725 C CA . GLU A 1 93 ? 40.568 7.233 -17.029 1.00 44.91 93 GLU A CA 1
ATOM 726 C C . GLU A 1 93 ? 39.696 6.361 -16.115 1.00 44.91 93 GLU A C 1
ATOM 728 O O . GLU A 1 93 ? 38.483 6.241 -16.291 1.00 44.91 93 GLU A O 1
ATOM 733 N N . TR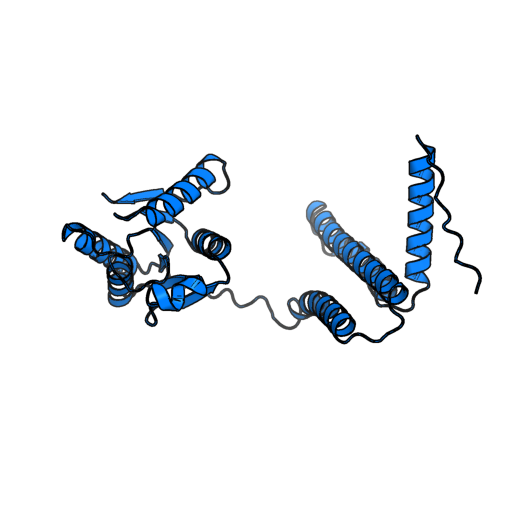P A 1 94 ? 40.331 5.727 -15.127 1.00 47.88 94 TRP A N 1
ATOM 734 C CA . TRP A 1 94 ? 39.673 4.873 -14.139 1.00 47.88 94 TRP A CA 1
ATOM 735 C C . TRP A 1 94 ? 38.709 5.687 -13.261 1.00 47.88 94 TRP A C 1
ATOM 737 O O . TRP A 1 94 ? 39.097 6.254 -12.240 1.00 47.88 94 TRP A O 1
ATOM 747 N N . HIS A 1 95 ? 37.426 5.721 -13.623 1.00 49.50 95 HIS A N 1
ATOM 748 C CA . HIS A 1 95 ? 36.390 6.359 -12.814 1.00 49.50 95 HIS A CA 1
ATOM 749 C C . HIS A 1 95 ? 35.795 5.386 -11.783 1.00 49.50 95 HIS A C 1
ATOM 751 O O . HIS A 1 95 ? 35.262 4.330 -12.124 1.00 49.50 95 HIS A O 1
ATOM 757 N N . VAL A 1 96 ? 35.786 5.785 -10.506 1.00 48.94 96 VAL A N 1
ATOM 758 C CA . VAL A 1 96 ? 35.161 5.051 -9.379 1.00 48.94 96 VAL A CA 1
ATOM 759 C C . VAL A 1 96 ? 33.686 4.701 -9.655 1.00 48.94 96 VAL A C 1
ATOM 761 O O . VAL A 1 96 ? 33.183 3.687 -9.175 1.00 48.94 96 VAL A O 1
ATOM 764 N N . ASN A 1 97 ? 33.001 5.496 -10.482 1.00 44.91 97 ASN A N 1
ATOM 765 C CA . ASN A 1 97 ? 31.614 5.261 -10.890 1.00 44.91 97 ASN A CA 1
ATOM 766 C C . ASN A 1 97 ? 31.458 4.143 -11.938 1.00 44.91 97 ASN A C 1
ATOM 768 O O . ASN A 1 97 ? 30.442 3.456 -11.920 1.00 44.91 97 ASN A O 1
ATOM 772 N N . ALA A 1 98 ? 32.458 3.908 -12.796 1.00 44.72 98 ALA A N 1
ATOM 773 C CA . ALA A 1 98 ? 32.466 2.772 -13.724 1.00 44.72 98 ALA A CA 1
ATOM 774 C C . ALA A 1 98 ? 32.664 1.452 -12.965 1.00 44.72 98 ALA A C 1
ATOM 776 O O . ALA A 1 98 ? 31.973 0.472 -13.229 1.00 44.72 98 ALA A O 1
ATOM 777 N N . LYS A 1 99 ? 33.518 1.468 -11.930 1.00 49.03 99 LYS A N 1
ATOM 778 C CA . LYS A 1 99 ? 33.640 0.357 -10.979 1.00 49.03 99 LYS A CA 1
ATOM 779 C C . LYS A 1 99 ? 32.317 0.092 -10.253 1.00 49.03 99 LYS A C 1
ATOM 781 O O . LYS A 1 99 ? 31.878 -1.044 -10.229 1.00 49.03 99 LYS A O 1
ATOM 786 N N . LYS A 1 100 ? 31.622 1.127 -9.760 1.00 47.69 100 LYS A N 1
ATOM 787 C CA . LYS A 1 100 ? 30.287 0.968 -9.145 1.00 47.69 100 LYS A CA 1
ATOM 788 C C . LYS A 1 100 ? 29.242 0.410 -10.115 1.00 47.69 100 LYS A C 1
ATOM 790 O O . LYS A 1 100 ? 28.478 -0.455 -9.717 1.00 47.69 100 LYS A O 1
ATOM 795 N N . ALA A 1 101 ? 29.200 0.862 -11.368 1.00 49.94 101 ALA A N 1
ATOM 796 C CA . ALA A 1 101 ? 28.281 0.311 -12.368 1.00 49.94 101 ALA A CA 1
ATOM 797 C C . ALA A 1 101 ? 28.576 -1.175 -12.661 1.00 49.94 101 ALA A C 1
ATOM 799 O O . ALA A 1 101 ? 27.651 -1.983 -12.720 1.00 49.94 101 ALA A O 1
ATOM 800 N N . LYS A 1 102 ? 29.862 -1.540 -12.743 1.00 53.94 102 LYS A N 1
ATOM 801 C CA . LYS A 1 102 ? 30.337 -2.924 -12.882 1.00 53.94 102 LYS A CA 1
ATOM 802 C C . LYS A 1 102 ? 30.009 -3.789 -11.659 1.00 53.94 102 LYS A C 1
ATOM 804 O O . LYS A 1 102 ? 29.557 -4.923 -11.805 1.00 53.94 102 LYS A O 1
ATOM 809 N N . ASP A 1 103 ? 30.172 -3.234 -10.460 1.00 53.69 103 ASP A N 1
ATOM 810 C CA . ASP A 1 103 ? 29.854 -3.891 -9.190 1.00 53.69 103 ASP A CA 1
ATOM 811 C C . ASP A 1 103 ? 28.332 -4.092 -9.033 1.00 53.69 103 ASP A C 1
ATOM 813 O O . ASP A 1 103 ? 27.905 -5.139 -8.555 1.00 53.69 103 ASP A O 1
ATOM 817 N N . VAL A 1 104 ? 27.497 -3.146 -9.490 1.00 56.59 104 VAL A N 1
ATOM 818 C CA . VAL A 1 104 ? 26.025 -3.273 -9.488 1.00 56.59 104 VAL A CA 1
ATOM 819 C C . VAL A 1 104 ? 25.534 -4.291 -10.527 1.00 56.59 104 VAL A C 1
ATOM 821 O O . VAL A 1 104 ? 24.652 -5.088 -10.209 1.00 56.59 104 VAL A O 1
ATOM 824 N N . GLY A 1 105 ? 26.116 -4.324 -11.732 1.00 51.81 105 GLY A N 1
ATOM 825 C CA . GLY A 1 105 ? 25.806 -5.343 -12.747 1.00 51.81 105 GLY A CA 1
ATOM 826 C C . GLY A 1 105 ? 26.181 -6.755 -12.284 1.00 51.81 105 GLY A C 1
ATOM 827 O O . GLY A 1 105 ? 25.356 -7.668 -12.324 1.00 51.81 105 GLY A O 1
ATOM 828 N N . SER A 1 106 ? 27.377 -6.900 -11.706 1.00 54.78 106 SER A N 1
ATOM 829 C CA . SER A 1 106 ? 27.834 -8.157 -11.098 1.00 54.78 106 SER A CA 1
ATOM 830 C C . SER A 1 106 ? 26.965 -8.565 -9.899 1.00 54.78 106 SER A C 1
ATOM 832 O O . SER A 1 106 ? 26.677 -9.745 -9.721 1.00 54.78 106 SER A O 1
ATOM 834 N N . ALA A 1 107 ? 26.491 -7.611 -9.087 1.00 51.97 107 ALA A N 1
ATOM 835 C CA . ALA A 1 107 ? 25.582 -7.878 -7.969 1.00 51.97 107 ALA A CA 1
ATOM 836 C C . ALA A 1 107 ? 24.187 -8.346 -8.423 1.00 51.97 107 ALA A C 1
ATOM 838 O O . ALA A 1 107 ? 23.586 -9.186 -7.751 1.00 51.97 107 ALA A O 1
ATOM 839 N N . ALA A 1 108 ? 23.688 -7.865 -9.567 1.00 52.09 108 ALA A N 1
ATOM 840 C CA . ALA A 1 108 ? 22.420 -8.315 -10.142 1.00 52.09 108 ALA A CA 1
ATOM 841 C C . ALA A 1 108 ? 22.480 -9.792 -10.587 1.00 52.09 108 ALA A C 1
ATOM 843 O O . ALA A 1 108 ? 21.570 -10.563 -10.275 1.00 52.09 108 ALA A O 1
ATOM 844 N N . GLN A 1 109 ? 23.583 -10.218 -11.214 1.00 46.88 109 GLN A N 1
ATOM 845 C CA . GLN A 1 109 ? 23.826 -11.627 -11.573 1.00 46.88 109 GLN A CA 1
ATOM 846 C C . GLN A 1 109 ? 24.138 -12.504 -10.350 1.00 46.88 109 GLN A C 1
ATOM 848 O O . GLN A 1 109 ? 23.642 -13.627 -10.240 1.00 46.88 109 GLN A O 1
ATOM 853 N N . PHE A 1 110 ? 24.889 -11.990 -9.371 1.00 46.47 110 PHE A N 1
ATOM 854 C CA . PHE A 1 110 ? 25.203 -12.713 -8.132 1.00 46.47 110 PHE A CA 1
ATOM 855 C C . PHE A 1 110 ? 23.962 -12.946 -7.249 1.00 46.47 110 PHE A C 1
ATOM 857 O O . PHE A 1 110 ? 23.849 -13.984 -6.589 1.00 46.47 110 PHE A O 1
ATOM 864 N N . GLY A 1 111 ? 22.997 -12.019 -7.273 1.00 45.75 111 GLY A N 1
ATOM 865 C CA . GLY A 1 111 ? 21.675 -12.201 -6.671 1.00 45.75 111 GLY A CA 1
ATOM 866 C C . GLY A 1 111 ? 20.890 -13.340 -7.329 1.00 45.75 111 GLY A C 1
ATOM 867 O O . GLY A 1 111 ? 20.300 -14.164 -6.635 1.00 45.75 111 GLY A O 1
ATOM 868 N N . GLN A 1 112 ? 20.959 -13.471 -8.653 1.00 42.47 112 GLN A N 1
ATOM 869 C CA . GLN A 1 112 ? 20.254 -14.522 -9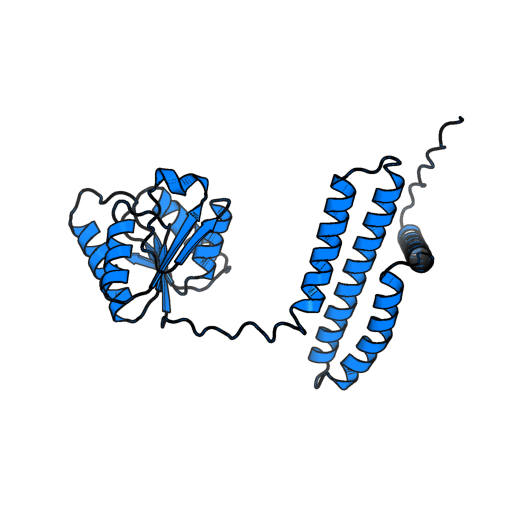.392 1.00 42.47 112 GLN A CA 1
ATOM 870 C C . GLN A 1 112 ? 20.739 -15.944 -9.042 1.00 42.47 112 GLN A C 1
ATOM 872 O O . GLN A 1 112 ? 19.924 -16.858 -8.930 1.00 42.47 112 GLN A O 1
ATOM 877 N N . TRP A 1 113 ? 22.040 -16.129 -8.786 1.00 40.12 113 TRP A N 1
ATOM 878 C CA . TRP A 1 113 ? 22.634 -17.444 -8.499 1.00 40.12 113 TRP A CA 1
ATOM 879 C C . TRP A 1 113 ? 22.592 -17.871 -7.016 1.00 40.12 113 TRP A C 1
ATOM 881 O O . TRP A 1 113 ? 22.470 -19.064 -6.728 1.00 40.12 113 TRP A O 1
ATOM 891 N N . ARG A 1 114 ? 22.654 -16.947 -6.037 1.00 36.44 114 ARG A N 1
ATOM 892 C CA . ARG A 1 114 ? 22.618 -17.318 -4.597 1.00 36.44 114 ARG A CA 1
ATOM 893 C C . ARG A 1 114 ? 21.214 -17.478 -4.019 1.00 36.44 114 ARG A C 1
ATOM 895 O O . ARG A 1 114 ? 21.052 -18.273 -3.089 1.00 36.44 114 ARG A O 1
ATOM 902 N N . PHE A 1 115 ? 20.211 -16.784 -4.559 1.00 41.12 115 PHE A N 1
ATOM 903 C CA . PHE A 1 115 ? 18.837 -16.872 -4.049 1.00 41.12 115 PHE A CA 1
ATOM 904 C C . PHE A 1 115 ? 18.165 -18.227 -4.320 1.00 41.12 115 PHE A C 1
ATOM 906 O O . PHE A 1 115 ? 17.243 -18.576 -3.596 1.00 41.12 115 PHE A O 1
ATOM 913 N N . GLY A 1 116 ? 18.633 -19.008 -5.302 1.00 41.69 116 GLY A N 1
ATOM 914 C CA . GLY A 1 116 ? 18.089 -20.342 -5.589 1.00 41.69 116 GLY A CA 1
ATOM 915 C C . GLY A 1 116 ? 18.747 -21.505 -4.831 1.00 41.69 116 GLY A C 1
ATOM 916 O O . GLY A 1 116 ? 18.122 -22.549 -4.678 1.00 41.69 116 GLY A O 1
ATOM 917 N N . ILE A 1 117 ? 19.999 -21.355 -4.368 1.00 48.84 117 ILE A N 1
ATOM 918 C CA . ILE A 1 117 ? 20.810 -22.480 -3.848 1.00 48.84 117 ILE A CA 1
ATOM 919 C C . ILE A 1 117 ? 21.142 -22.341 -2.351 1.00 48.84 117 ILE A C 1
ATOM 921 O O . ILE A 1 117 ? 21.224 -23.348 -1.653 1.00 48.84 117 ILE A O 1
ATOM 925 N N . ILE A 1 118 ? 21.324 -21.120 -1.829 1.00 45.50 118 ILE A N 1
ATOM 926 C CA . ILE A 1 118 ? 21.732 -20.898 -0.422 1.00 45.50 118 ILE A CA 1
ATOM 927 C C . ILE A 1 118 ? 20.552 -20.466 0.455 1.00 45.50 118 ILE A C 1
ATOM 929 O O . ILE A 1 118 ? 20.520 -20.770 1.646 1.00 45.50 118 ILE A O 1
ATOM 933 N N . PHE A 1 119 ? 19.556 -19.814 -0.139 1.00 40.34 119 PHE A N 1
ATOM 934 C CA . PHE A 1 119 ? 18.258 -19.606 0.484 1.00 40.34 119 PHE A CA 1
ATOM 935 C C . PHE A 1 119 ? 17.286 -20.620 -0.126 1.00 40.34 119 PHE A C 1
ATOM 937 O O . PHE A 1 119 ? 16.784 -20.364 -1.219 1.00 40.34 119 PHE A O 1
ATOM 944 N N . PRO A 1 120 ? 16.982 -21.768 0.520 1.00 40.53 120 PRO A N 1
ATOM 945 C CA . PRO A 1 120 ? 15.721 -22.432 0.201 1.00 40.53 120 PRO A CA 1
ATOM 946 C C . PRO A 1 120 ? 14.640 -21.353 0.282 1.00 40.53 120 PRO A C 1
ATOM 948 O O . PRO A 1 120 ? 14.710 -20.544 1.214 1.00 40.53 120 PRO A O 1
ATOM 951 N N . TYR A 1 121 ? 13.743 -21.302 -0.717 1.00 43.56 121 TYR A N 1
ATOM 952 C CA . TYR A 1 121 ? 12.609 -20.370 -0.817 1.00 43.56 121 TYR A CA 1
ATOM 953 C C . TYR A 1 121 ? 12.282 -19.775 0.549 1.00 43.56 121 TYR A C 1
ATOM 955 O O . TYR A 1 121 ? 12.029 -20.584 1.455 1.00 43.56 121 TYR A O 1
ATOM 963 N N . PRO A 1 122 ? 12.322 -18.433 0.734 1.00 42.28 122 PRO A N 1
ATOM 964 C CA . PRO A 1 122 ? 12.039 -17.843 2.035 1.00 42.28 122 PRO A CA 1
ATOM 965 C C . PRO A 1 122 ? 10.783 -18.528 2.538 1.00 42.28 122 PRO A C 1
ATOM 967 O O . PRO A 1 122 ? 9.788 -18.558 1.806 1.00 42.28 122 PRO A O 1
ATOM 970 N N . LYS A 1 123 ? 10.896 -19.210 3.696 1.00 40.31 123 LYS A N 1
ATOM 971 C CA . LYS A 1 123 ? 9.778 -19.923 4.322 1.00 40.31 123 LYS A CA 1
ATOM 972 C C . LYS A 1 123 ? 8.573 -19.040 4.092 1.00 40.31 123 LYS A C 1
ATOM 974 O O . LYS A 1 123 ? 8.637 -17.885 4.502 1.00 40.31 123 LYS A O 1
ATOM 979 N N . ILE A 1 124 ? 7.556 -19.541 3.392 1.00 42.22 124 ILE A N 1
ATOM 980 C CA . ILE A 1 124 ? 6.300 -18.818 3.235 1.00 42.22 124 ILE A CA 1
ATOM 981 C C . ILE A 1 124 ? 5.849 -18.555 4.667 1.00 42.22 124 ILE A C 1
ATOM 983 O O . ILE A 1 124 ? 5.370 -19.461 5.355 1.00 42.22 124 ILE A O 1
ATOM 987 N N . ILE A 1 125 ? 6.142 -17.354 5.168 1.00 50.94 125 ILE A N 1
ATOM 988 C CA . ILE A 1 125 ? 5.668 -16.895 6.456 1.00 50.94 125 ILE A CA 1
ATOM 989 C C . ILE A 1 125 ? 4.183 -16.814 6.190 1.00 50.94 125 ILE A C 1
ATOM 991 O O . ILE A 1 125 ? 3.735 -15.950 5.438 1.00 50.94 125 ILE A O 1
ATOM 995 N N . LYS A 1 126 ? 3.440 -17.805 6.691 1.00 45.19 126 LYS A N 1
ATOM 996 C CA . LYS A 1 126 ? 1.987 -17.785 6.595 1.00 45.19 126 LYS A CA 1
ATOM 997 C C . LYS A 1 126 ? 1.542 -16.400 7.066 1.00 45.19 126 LYS A C 1
ATOM 999 O O . LYS A 1 126 ? 2.041 -15.967 8.114 1.00 45.19 126 LYS A O 1
ATOM 1004 N N . PRO A 1 127 ? 0.679 -15.696 6.313 1.00 58.75 127 PRO A N 1
ATOM 1005 C CA . PRO A 1 127 ? 0.158 -14.431 6.793 1.00 58.75 127 PRO A CA 1
ATOM 1006 C C . PRO A 1 127 ? -0.428 -14.690 8.182 1.00 58.75 127 PRO A C 1
ATOM 1008 O O . PRO A 1 127 ? -1.158 -15.657 8.396 1.00 58.75 127 PRO A O 1
ATOM 1011 N N . LYS A 1 128 ? -0.021 -13.877 9.161 1.00 76.94 128 LYS A N 1
ATOM 1012 C CA . LYS A 1 128 ? -0.530 -13.967 10.538 1.00 76.94 128 LYS A CA 1
ATOM 1013 C C . LYS A 1 128 ? -2.015 -13.567 10.631 1.00 76.94 128 LYS A C 1
ATOM 1015 O O . LYS A 1 128 ? -2.607 -13.689 11.696 1.00 76.94 128 LYS A O 1
ATOM 1020 N N . TYR A 1 129 ? -2.591 -13.116 9.523 1.00 88.25 129 TYR A N 1
ATOM 1021 C CA . TYR A 1 129 ? -3.948 -12.623 9.352 1.00 88.25 129 TYR A CA 1
ATOM 1022 C C . TYR A 1 129 ? -4.716 -13.483 8.339 1.00 88.25 129 TYR A C 1
ATOM 1024 O O . TYR A 1 129 ? -4.118 -14.139 7.486 1.00 88.25 129 TYR A O 1
ATOM 1032 N N . VAL A 1 130 ? -6.045 -13.473 8.436 1.00 93.62 130 VAL A N 1
ATOM 1033 C CA . VAL A 1 130 ? -6.959 -14.250 7.577 1.00 93.62 130 VAL A CA 1
ATOM 1034 C C . VAL A 1 130 ? -7.245 -13.536 6.254 1.00 93.62 130 VAL A C 1
ATOM 1036 O O . VAL A 1 130 ? -7.400 -14.190 5.228 1.00 93.62 130 VAL A O 1
ATOM 1039 N N . PHE A 1 131 ? -7.299 -12.205 6.281 1.00 95.62 131 PHE A N 1
ATOM 1040 C CA . PHE A 1 131 ? -7.532 -11.343 5.123 1.00 95.62 131 PHE A CA 1
ATOM 1041 C C . PHE A 1 131 ? -6.834 -9.998 5.324 1.00 95.62 131 PHE A C 1
ATOM 1043 O O . PHE A 1 131 ? -6.500 -9.630 6.455 1.00 95.62 131 PHE A O 1
ATOM 1050 N N . SER A 1 132 ? -6.651 -9.254 4.241 1.00 96.88 132 SER A N 1
ATOM 1051 C CA . SER A 1 132 ? -6.103 -7.903 4.265 1.00 96.88 132 SER A CA 1
ATOM 1052 C C . SER A 1 132 ? -7.044 -6.909 3.589 1.00 96.88 132 SER A C 1
ATOM 1054 O O . SER A 1 132 ? -7.489 -7.131 2.464 1.00 96.88 132 SER A O 1
ATOM 1056 N N . ILE A 1 133 ? -7.347 -5.794 4.248 1.00 98.00 133 ILE A N 1
ATOM 1057 C CA . ILE A 1 133 ? -8.200 -4.733 3.708 1.00 98.00 133 ILE A CA 1
ATOM 1058 C C . ILE A 1 133 ? -7.439 -3.412 3.673 1.00 98.00 133 ILE A C 1
ATOM 1060 O O . ILE A 1 133 ? -6.891 -2.965 4.681 1.00 98.00 133 ILE A O 1
ATOM 1064 N N . CYS A 1 134 ? -7.401 -2.785 2.500 1.00 98.19 134 CYS A N 1
ATOM 1065 C CA . CYS A 1 134 ? -6.862 -1.445 2.345 1.00 98.19 134 CYS A CA 1
ATOM 1066 C C . CYS A 1 134 ? -7.955 -0.416 2.591 1.00 98.19 134 CYS A C 1
ATOM 1068 O O . CYS A 1 134 ? -8.982 -0.431 1.911 1.00 98.19 134 CYS A O 1
ATOM 1070 N N . VAL A 1 135 ? -7.722 0.483 3.543 1.00 98.25 135 VAL A N 1
ATOM 1071 C CA . VAL A 1 135 ? -8.683 1.527 3.895 1.00 98.25 135 VAL A CA 1
ATOM 1072 C C . VAL A 1 135 ? -8.111 2.901 3.576 1.00 98.25 135 VAL A C 1
ATOM 1074 O O . VAL A 1 135 ? -7.082 3.307 4.120 1.00 98.25 135 VAL A O 1
ATOM 1077 N N . TYR A 1 136 ? -8.816 3.629 2.717 1.00 97.44 136 TYR A N 1
ATOM 1078 C CA . TYR A 1 136 ? -8.560 5.037 2.430 1.00 97.44 136 TYR A CA 1
ATOM 1079 C C . TYR A 1 136 ? -9.452 5.892 3.330 1.00 97.44 136 TYR A C 1
ATOM 1081 O O . TYR A 1 136 ? -10.667 5.704 3.369 1.00 97.44 136 TYR A O 1
ATOM 1089 N N . CYS A 1 137 ? -8.867 6.816 4.089 1.00 95.44 137 CYS A N 1
ATOM 1090 C CA . CYS A 1 137 ? -9.611 7.654 5.028 1.00 95.44 137 CYS A CA 1
ATOM 1091 C C . CYS A 1 137 ? -8.911 8.996 5.266 1.00 95.44 137 CYS A C 1
ATOM 1093 O O . CYS A 1 137 ? -7.746 9.178 4.910 1.00 95.44 137 CYS A O 1
ATOM 1095 N N . GLY A 1 138 ? -9.639 9.960 5.830 1.00 91.88 138 GLY A N 1
ATOM 1096 C CA . GLY A 1 138 ? -9.113 11.297 6.082 1.00 91.88 138 GLY A CA 1
ATOM 1097 C C . GLY A 1 138 ? -8.026 11.349 7.163 1.00 91.88 138 GLY A C 1
ATOM 1098 O O . GLY A 1 138 ? -8.160 10.768 8.238 1.00 91.88 138 GLY A O 1
ATOM 1099 N N . SER A 1 139 ? -6.995 12.164 6.926 1.00 88.88 139 SER A N 1
ATOM 1100 C CA . SER A 1 139 ? -5.981 12.539 7.928 1.00 88.88 139 SER A CA 1
ATOM 1101 C C . SER A 1 139 ? -6.487 13.542 8.978 1.00 88.88 139 SER A C 1
ATOM 1103 O O . SER A 1 139 ? -5.772 13.875 9.920 1.00 88.88 139 SER A O 1
ATOM 1105 N N . ASN A 1 140 ? -7.739 13.993 8.846 1.00 90.25 140 ASN A N 1
ATOM 1106 C CA . ASN A 1 140 ? -8.467 14.802 9.821 1.00 90.25 140 ASN A CA 1
ATOM 1107 C C . ASN A 1 140 ? -9.668 14.009 10.358 1.00 90.25 140 ASN A C 1
ATOM 1109 O O . ASN A 1 140 ? -10.249 13.235 9.600 1.00 90.25 140 ASN A O 1
ATOM 1113 N N . PRO A 1 141 ? -10.090 14.226 11.617 1.00 87.69 141 PRO A N 1
ATOM 1114 C CA . PRO A 1 141 ? -11.229 13.516 12.213 1.00 87.69 141 PRO A CA 1
ATOM 1115 C C . PRO A 1 141 ? -12.586 13.907 11.597 1.00 87.69 141 PRO A C 1
ATOM 1117 O O . PRO A 1 141 ? -13.582 13.222 11.800 1.00 87.69 141 PRO A O 1
ATOM 1120 N N . GLY A 1 142 ? -12.630 15.002 10.830 1.00 89.00 142 GLY A N 1
ATOM 1121 C CA . GLY A 1 142 ? -13.866 15.577 10.309 1.00 89.00 142 GLY A CA 1
ATOM 1122 C C . GLY A 1 142 ? -14.650 16.348 11.375 1.00 89.00 142 GLY A C 1
ATOM 1123 O O . GLY A 1 142 ? -14.140 16.631 12.458 1.00 89.00 142 GLY A O 1
ATOM 1124 N N . TYR A 1 143 ? -15.877 16.745 11.031 1.00 88.62 143 TYR A N 1
ATOM 1125 C CA . TYR A 1 143 ? -16.734 17.566 11.899 1.00 88.62 143 TYR A CA 1
ATOM 1126 C C . TYR A 1 143 ? -17.761 16.754 12.691 1.00 88.62 143 TYR A C 1
ATOM 1128 O O . TYR A 1 143 ? -18.220 17.213 13.734 1.00 88.62 143 TYR A O 1
ATOM 1136 N N . LEU A 1 144 ? -18.144 15.579 12.184 1.00 91.12 144 LEU A N 1
ATOM 1137 C CA . LEU A 1 144 ? -19.129 14.715 12.825 1.00 91.12 144 LEU A CA 1
ATOM 1138 C C . LEU A 1 144 ? -18.412 13.607 13.606 1.00 91.12 144 LEU A C 1
ATOM 1140 O O . LEU A 1 144 ? -17.515 12.970 13.048 1.00 91.12 144 LEU A O 1
ATOM 1144 N N . PRO A 1 145 ? -18.806 13.345 14.865 1.00 92.38 145 PRO A N 1
ATOM 1145 C CA . PRO A 1 145 ? -18.209 12.278 15.669 1.00 92.38 145 PRO A CA 1
ATOM 1146 C C . PRO A 1 145 ? -18.435 10.890 15.054 1.00 92.38 145 PRO A C 1
ATOM 1148 O O . PRO A 1 145 ? -17.605 10.000 15.234 1.00 92.38 145 PRO A O 1
ATOM 1151 N N . ASP A 1 146 ? -19.509 10.728 14.279 1.00 94.25 146 ASP A N 1
ATOM 1152 C CA . ASP A 1 146 ? -19.887 9.487 13.601 1.00 94.25 146 ASP A CA 1
ATOM 1153 C C . ASP A 1 146 ? -18.777 8.963 12.677 1.00 94.25 146 ASP A C 1
ATOM 1155 O O . ASP A 1 146 ? -18.605 7.756 12.544 1.00 94.25 146 ASP A O 1
ATOM 1159 N N . TYR A 1 147 ? -17.957 9.846 12.096 1.00 94.81 147 TYR A N 1
ATOM 1160 C CA . TYR A 1 147 ? -16.827 9.436 11.257 1.00 94.81 147 TYR A CA 1
ATOM 1161 C C . TYR A 1 147 ? -15.749 8.706 12.059 1.00 94.81 147 TYR A C 1
ATOM 1163 O O . TYR A 1 147 ? -15.247 7.666 11.630 1.00 94.81 147 TYR A O 1
ATOM 1171 N N . ALA A 1 148 ? -15.408 9.235 13.236 1.00 94.62 148 ALA A N 1
ATOM 1172 C CA . ALA A 1 148 ? -14.450 8.602 14.132 1.00 94.62 148 ALA A CA 1
ATOM 1173 C C . ALA A 1 148 ? -15.016 7.292 14.696 1.00 94.62 148 ALA A C 1
ATOM 1175 O O . ALA A 1 148 ? -14.299 6.297 14.738 1.00 94.62 148 ALA A O 1
ATOM 1176 N N . GLN A 1 149 ? -16.309 7.260 15.035 1.00 95.69 149 GLN A N 1
ATOM 1177 C CA . GLN A 1 149 ? -16.977 6.034 15.480 1.00 95.69 149 GLN A CA 1
ATOM 1178 C C . GLN A 1 149 ? -16.982 4.955 14.392 1.00 95.69 149 GLN A C 1
ATOM 1180 O O . GLN A 1 149 ? -16.699 3.798 14.683 1.00 95.69 149 GLN A O 1
ATOM 1185 N N . ALA A 1 150 ? -17.252 5.316 13.136 1.00 96.19 150 ALA A N 1
ATOM 1186 C CA . ALA A 1 150 ? -17.200 4.380 12.017 1.00 96.19 150 ALA A CA 1
ATOM 1187 C C . ALA A 1 150 ? -15.779 3.833 11.796 1.00 96.19 150 ALA A C 1
ATOM 1189 O O . ALA A 1 150 ? -15.609 2.632 11.590 1.00 96.19 150 ALA A O 1
ATOM 1190 N N . ALA A 1 151 ? -14.755 4.690 11.887 1.00 97.25 151 ALA A N 1
ATOM 1191 C CA . ALA A 1 151 ? -13.354 4.277 11.812 1.00 97.25 151 ALA A CA 1
ATOM 1192 C C . ALA A 1 151 ? -12.971 3.322 12.957 1.00 97.25 151 ALA A C 1
ATOM 1194 O O . ALA A 1 151 ? -12.331 2.298 12.719 1.00 97.25 151 ALA A O 1
ATOM 1195 N N . GLU A 1 152 ? -13.404 3.616 14.183 1.00 97.50 152 GLU A N 1
ATOM 1196 C CA . GLU A 1 152 ? -13.170 2.776 15.360 1.00 97.50 152 GLU A CA 1
ATOM 1197 C C . GLU A 1 152 ? -13.870 1.415 15.234 1.00 97.50 152 GLU A C 1
ATOM 1199 O O . GLU A 1 152 ? -13.237 0.375 15.411 1.00 97.50 152 GLU A O 1
ATOM 1204 N N . GLN A 1 153 ? -15.152 1.401 14.858 1.00 98.00 153 GLN A N 1
ATOM 1205 C CA . GLN A 1 153 ? -15.929 0.174 14.659 1.00 98.00 153 GLN A CA 1
ATOM 1206 C C . GLN A 1 153 ? -15.339 -0.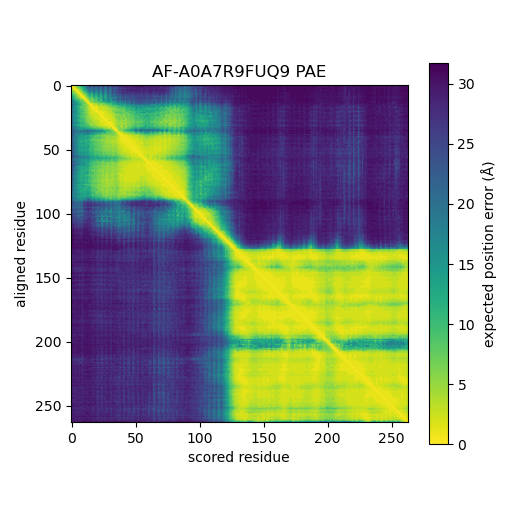697 13.551 1.00 98.00 153 GLN A C 1
ATOM 1208 O O . GLN A 1 153 ? -15.218 -1.911 13.722 1.00 98.00 153 GLN A O 1
ATOM 1213 N N . LEU A 1 154 ? -14.938 -0.088 12.432 1.00 98.12 154 LEU A N 1
ATOM 1214 C CA . LEU A 1 154 ? -14.279 -0.795 11.341 1.00 98.12 154 LEU A CA 1
ATOM 1215 C C . LEU A 1 154 ? -12.948 -1.396 11.800 1.00 98.12 154 LEU A C 1
ATOM 1217 O O . LEU A 1 154 ? -12.697 -2.573 11.550 1.00 98.12 154 LEU A O 1
ATOM 1221 N N . GLY A 1 155 ? -12.105 -0.616 12.480 1.00 98.00 155 GLY A N 1
ATOM 1222 C CA . GLY A 1 155 ? -10.820 -1.101 12.978 1.00 98.00 155 GLY A CA 1
ATOM 1223 C C . GLY A 1 155 ? -10.998 -2.256 13.957 1.00 98.00 155 GLY A C 1
ATOM 1224 O O . GLY A 1 155 ? -10.379 -3.312 13.805 1.00 98.00 155 GLY A O 1
ATOM 1225 N N . ALA A 1 156 ? -11.930 -2.110 14.899 1.00 98.38 156 ALA A N 1
ATOM 1226 C CA . ALA A 1 156 ? -12.264 -3.165 15.841 1.00 98.38 156 ALA A CA 1
ATOM 1227 C C . ALA A 1 156 ? -12.754 -4.435 15.136 1.00 98.38 156 ALA A C 1
ATOM 1229 O O . ALA A 1 156 ? -12.302 -5.536 15.458 1.00 98.38 156 ALA A O 1
ATOM 1230 N N . TRP A 1 157 ? -13.616 -4.290 14.127 1.00 98.25 157 TRP A N 1
ATOM 1231 C CA . TRP A 1 157 ? -14.101 -5.407 13.323 1.00 98.25 157 TRP A CA 1
ATOM 1232 C C . TRP A 1 157 ? -12.962 -6.124 12.587 1.00 98.25 157 TRP A C 1
ATOM 1234 O O . TRP A 1 157 ? -12.897 -7.353 12.632 1.00 98.25 157 TRP A O 1
ATOM 1244 N N . ILE A 1 158 ? -12.029 -5.386 11.972 1.00 98.06 158 ILE A N 1
ATOM 1245 C CA . ILE A 1 158 ? -10.852 -5.967 11.304 1.00 98.06 158 ILE A CA 1
ATOM 1246 C C . ILE A 1 158 ? -10.031 -6.786 12.305 1.00 98.06 158 ILE A C 1
ATOM 1248 O O . ILE A 1 158 ? -9.684 -7.935 12.019 1.00 98.06 158 ILE A O 1
ATOM 1252 N N . GLY A 1 159 ? -9.747 -6.226 13.483 1.00 96.81 159 GLY A N 1
ATOM 1253 C CA . GLY A 1 159 ? -8.941 -6.903 14.497 1.00 96.81 159 GLY A CA 1
ATOM 1254 C C . GLY A 1 159 ? -9.601 -8.159 15.064 1.00 96.81 159 GLY A C 1
ATOM 1255 O O . GLY A 1 159 ? -8.977 -9.219 15.091 1.00 96.81 159 GLY A O 1
ATOM 1256 N N . GLN A 1 160 ? -10.890 -8.085 15.405 1.00 97.44 160 GLN A N 1
ATOM 1257 C CA . GLN A 1 160 ? -11.659 -9.217 15.940 1.00 97.44 160 GLN A CA 1
ATOM 1258 C C . GLN A 1 160 ? -11.715 -10.417 14.984 1.00 97.44 160 GLN A C 1
ATOM 1260 O O . GLN A 1 160 ? -11.806 -11.559 15.434 1.00 97.44 160 GLN A O 1
ATOM 1265 N N . HIS A 1 161 ? -11.625 -10.179 13.673 1.00 96.88 161 HIS A N 1
ATOM 1266 C CA . HIS A 1 161 ? -11.616 -11.230 12.652 1.00 96.88 161 HIS A CA 1
ATOM 1267 C C . HIS A 1 161 ? -10.199 -11.659 12.236 1.00 96.88 161 HIS A C 1
ATOM 1269 O O . HIS A 1 161 ? -10.028 -12.325 11.213 1.00 96.88 161 HIS A O 1
ATOM 1275 N N . ASN A 1 162 ? -9.179 -11.300 13.025 1.00 95.38 162 ASN A N 1
ATOM 1276 C CA . ASN A 1 162 ? -7.767 -11.560 12.742 1.00 95.38 162 ASN A CA 1
ATOM 1277 C C . ASN A 1 162 ? -7.358 -11.063 11.341 1.00 95.38 162 ASN A C 1
ATOM 1279 O O . ASN A 1 162 ? -6.665 -11.753 10.591 1.00 95.38 162 ASN A O 1
ATOM 1283 N N . GLY A 1 163 ? -7.856 -9.889 10.955 1.00 96.38 163 GLY A N 1
ATOM 1284 C CA . GLY A 1 163 ? -7.544 -9.231 9.696 1.00 96.38 163 GLY A CA 1
ATOM 1285 C C . GLY A 1 163 ? -6.302 -8.346 9.784 1.00 96.38 163 GLY A C 1
ATOM 1286 O O . GLY A 1 163 ? -5.785 -8.031 10.862 1.00 96.38 163 GLY A O 1
ATOM 1287 N N . ARG A 1 164 ? -5.832 -7.919 8.614 1.00 97.06 164 ARG A N 1
ATOM 1288 C CA . ARG A 1 164 ? -4.812 -6.886 8.459 1.00 97.06 164 ARG A CA 1
ATOM 1289 C C . ARG A 1 164 ? -5.421 -5.635 7.845 1.00 97.06 164 ARG A C 1
ATOM 1291 O O . ARG A 1 164 ? -6.045 -5.698 6.791 1.00 97.06 164 ARG A O 1
ATOM 1298 N N . LEU A 1 165 ? -5.178 -4.498 8.478 1.00 98.25 165 LEU A N 1
ATOM 1299 C CA . LEU A 1 165 ? -5.394 -3.181 7.903 1.00 98.25 165 LEU A CA 1
ATOM 1300 C C . LEU A 1 165 ? -4.165 -2.777 7.082 1.00 98.25 165 LEU A C 1
ATOM 1302 O O . LEU A 1 165 ? -3.042 -2.820 7.583 1.00 98.25 165 LEU A O 1
ATOM 1306 N N . VAL A 1 166 ? -4.382 -2.335 5.848 1.00 98.06 166 VAL A N 1
ATOM 1307 C CA . VAL A 1 166 ? -3.396 -1.628 5.022 1.00 98.06 166 VAL A CA 1
ATOM 1308 C C . VAL A 1 166 ? -3.865 -0.186 4.866 1.00 98.06 166 VAL A C 1
ATOM 1310 O O . VAL A 1 166 ? -5.016 0.057 4.513 1.00 98.06 166 VAL A O 1
ATOM 1313 N N . TYR A 1 167 ? -3.009 0.790 5.150 1.00 97.00 167 TYR A N 1
ATOM 1314 C CA . TYR A 1 167 ? -3.392 2.203 5.076 1.00 97.00 167 TYR A CA 1
ATOM 1315 C C . TYR A 1 167 ? -2.176 3.122 4.860 1.00 97.00 167 TYR A C 1
ATOM 1317 O O . TYR A 1 167 ? -1.038 2.663 4.760 1.00 97.00 167 TYR A O 1
ATOM 1325 N N . GLY A 1 168 ? -2.413 4.434 4.794 1.00 93.69 168 GLY A N 1
ATOM 1326 C CA . GLY A 1 168 ? -1.398 5.444 4.466 1.00 93.69 168 GLY A CA 1
ATOM 1327 C C . GLY A 1 168 ? -0.324 5.740 5.527 1.00 93.69 168 GLY A C 1
ATOM 1328 O O . GLY A 1 168 ? 0.514 6.604 5.296 1.00 93.69 168 GLY A O 1
ATOM 1329 N N . GLY A 1 169 ? -0.330 5.078 6.690 1.00 90.62 169 GLY A N 1
ATOM 1330 C CA . GLY A 1 169 ? 0.765 5.162 7.674 1.00 90.62 169 GLY A CA 1
ATOM 1331 C C . GLY A 1 169 ? 0.803 6.404 8.580 1.00 90.62 169 GLY A C 1
ATOM 1332 O O . GLY A 1 169 ? 1.676 6.488 9.446 1.00 90.62 169 GLY A O 1
ATOM 1333 N N . GLY A 1 170 ? -0.119 7.356 8.415 1.00 89.31 170 GLY A N 1
ATOM 1334 C CA . GLY A 1 170 ? -0.255 8.530 9.288 1.00 89.31 170 GLY A CA 1
ATOM 1335 C C . GLY A 1 170 ? -0.978 8.230 10.608 1.00 89.31 170 GLY A C 1
ATOM 1336 O O . GLY A 1 170 ? -1.823 7.336 10.671 1.00 89.31 170 GLY A O 1
ATOM 1337 N N . ARG A 1 171 ? -0.672 8.983 11.671 1.00 87.88 171 ARG A N 1
ATOM 1338 C CA . ARG A 1 171 ? -1.311 8.841 13.000 1.00 87.88 171 ARG A CA 1
ATOM 1339 C C . ARG A 1 171 ? -2.472 9.814 13.240 1.00 87.88 171 ARG A C 1
ATOM 1341 O O . ARG A 1 171 ? -3.198 9.685 14.217 1.00 87.88 171 ARG A O 1
ATOM 1348 N N . ASN A 1 172 ? -2.662 10.796 12.366 1.00 89.44 172 ASN A N 1
ATOM 1349 C CA . ASN A 1 172 ? -3.646 11.858 12.579 1.00 89.44 172 ASN A CA 1
ATOM 1350 C C . ASN A 1 172 ? -5.053 11.488 12.083 1.00 89.44 172 ASN A C 1
ATOM 1352 O O . ASN A 1 172 ? -5.217 10.707 11.149 1.00 89.44 172 ASN A O 1
ATOM 1356 N N . GLY A 1 173 ? -6.078 12.102 12.679 1.00 92.00 173 GLY A N 1
ATOM 1357 C CA . GLY A 1 173 ? -7.463 11.997 12.213 1.00 92.00 173 GLY A CA 1
ATOM 1358 C C . GLY A 1 173 ? -8.023 10.575 12.217 1.00 92.00 173 GLY A C 1
ATOM 1359 O O . GLY A 1 173 ? -7.737 9.791 13.120 1.00 92.00 173 GLY A O 1
ATOM 1360 N N . LEU A 1 174 ? -8.837 10.248 11.208 1.00 94.88 174 LEU A N 1
ATOM 1361 C CA . LEU A 1 174 ? -9.483 8.934 11.101 1.00 94.88 174 LEU A CA 1
ATOM 1362 C C . LEU A 1 174 ? -8.470 7.810 10.879 1.00 94.88 174 LEU A C 1
ATOM 1364 O O . LEU A 1 174 ? -8.691 6.693 11.335 1.00 94.88 174 LEU A O 1
ATOM 1368 N N . MET A 1 175 ? -7.347 8.119 10.226 1.00 94.38 175 MET A N 1
ATOM 1369 C CA . MET A 1 175 ? -6.243 7.185 10.008 1.00 94.38 175 MET A CA 1
ATOM 1370 C C . MET A 1 175 ? -5.690 6.637 11.331 1.00 94.38 175 MET A C 1
ATOM 1372 O O . MET A 1 175 ? -5.517 5.426 11.457 1.00 94.38 175 MET A O 1
ATOM 1376 N N . GLY A 1 176 ? -5.461 7.507 12.320 1.00 94.38 176 GLY A N 1
ATOM 1377 C CA . GLY A 1 176 ? -5.013 7.098 13.655 1.00 94.38 176 GLY A CA 1
ATOM 1378 C C . GLY A 1 176 ? -6.054 6.263 14.389 1.00 94.38 176 GLY A C 1
ATOM 1379 O O . GLY A 1 176 ? -5.756 5.156 14.822 1.00 94.38 176 GLY A O 1
ATOM 1380 N N . VAL A 1 177 ? -7.297 6.755 14.447 1.00 96.12 177 VAL A N 1
ATOM 1381 C CA . VAL A 1 177 ? -8.411 6.065 15.124 1.00 96.12 177 VAL A CA 1
ATOM 1382 C C . VAL A 1 177 ? -8.600 4.645 14.582 1.00 96.12 177 VAL A C 1
ATOM 1384 O O . VAL A 1 177 ? -8.713 3.694 15.352 1.00 96.12 177 VAL A O 1
ATOM 1387 N N . LEU A 1 178 ? -8.584 4.490 13.258 1.00 97.50 178 LEU A N 1
ATOM 1388 C CA . LEU A 1 178 ? -8.722 3.202 12.587 1.00 97.50 178 LEU A CA 1
ATOM 1389 C C . LEU A 1 178 ? -7.558 2.250 12.907 1.00 97.50 178 LEU A C 1
ATOM 1391 O O . LEU A 1 178 ? -7.781 1.068 13.191 1.00 97.50 178 LEU A O 1
ATOM 1395 N N . ALA A 1 179 ? -6.321 2.752 12.844 1.00 97.25 179 ALA A N 1
ATOM 1396 C CA . ALA A 1 179 ? -5.121 1.966 13.115 1.00 97.25 179 ALA A CA 1
ATOM 1397 C C . ALA A 1 179 ? -5.076 1.498 14.577 1.00 97.25 179 ALA A C 1
ATOM 1399 O O . ALA A 1 179 ? -4.929 0.300 14.830 1.00 97.25 179 ALA A O 1
ATOM 1400 N N . ASP A 1 180 ? -5.297 2.412 15.522 1.00 96.44 180 ASP A N 1
ATOM 1401 C CA . ASP A 1 180 ? -5.321 2.119 16.954 1.00 96.44 180 ASP A CA 1
ATOM 1402 C C . ASP A 1 180 ? -6.427 1.110 17.295 1.00 96.44 180 ASP A C 1
ATOM 1404 O O . ASP A 1 180 ? -6.168 0.112 17.967 1.00 96.44 180 ASP A O 1
ATOM 1408 N N . ALA A 1 181 ? -7.650 1.301 16.790 1.00 97.56 181 ALA A N 1
ATOM 1409 C CA . ALA A 1 181 ? -8.758 0.374 17.033 1.00 97.56 181 ALA A CA 1
ATOM 1410 C C . ALA A 1 181 ? -8.479 -1.041 16.494 1.00 97.56 181 ALA A C 1
ATOM 1412 O O . ALA A 1 181 ? -8.829 -2.038 17.138 1.00 97.56 181 ALA A O 1
ATOM 1413 N N . THR A 1 182 ? -7.800 -1.138 15.345 1.00 98.12 182 THR A N 1
ATOM 1414 C CA . THR A 1 182 ? -7.375 -2.420 14.763 1.00 98.12 182 THR A CA 1
ATOM 1415 C C . THR A 1 182 ? -6.352 -3.126 15.648 1.00 98.12 182 THR A C 1
ATOM 1417 O O . THR A 1 182 ? -6.518 -4.310 15.950 1.00 98.12 182 THR A O 1
ATOM 1420 N N . LEU A 1 183 ? -5.318 -2.407 16.099 1.00 95.81 183 LEU A N 1
ATOM 1421 C CA . LEU A 1 183 ? -4.269 -2.950 16.968 1.00 95.81 183 LEU A CA 1
ATOM 1422 C C . LEU A 1 183 ? -4.826 -3.381 18.327 1.00 95.81 183 LEU A C 1
ATOM 1424 O O . LEU A 1 183 ? -4.564 -4.500 18.769 1.00 95.81 183 LEU A O 1
ATOM 1428 N N . HIS A 1 184 ? -5.638 -2.535 18.967 1.00 96.38 184 HIS A N 1
ATOM 1429 C CA . HIS A 1 184 ? -6.258 -2.836 20.260 1.00 96.38 184 HIS A CA 1
ATOM 1430 C C . HIS A 1 184 ? -7.172 -4.065 20.209 1.00 96.38 184 HIS A C 1
ATOM 1432 O O . HIS A 1 184 ? -7.322 -4.762 21.211 1.00 96.38 184 HIS A O 1
ATOM 1438 N N . SER A 1 185 ? -7.738 -4.364 19.040 1.00 96.88 185 SER A N 1
ATOM 1439 C CA . SER A 1 185 ? -8.595 -5.533 18.824 1.00 96.88 185 SER A CA 1
ATOM 1440 C C . SER A 1 185 ? -7.830 -6.785 18.378 1.00 96.88 185 SER A C 1
ATOM 1442 O O . SER A 1 185 ? -8.451 -7.784 18.027 1.00 96.88 185 SER A O 1
ATOM 1444 N N . GLY A 1 186 ? -6.492 -6.755 18.395 1.00 93.44 186 GLY A N 1
ATOM 1445 C CA . GLY A 1 186 ? -5.628 -7.899 18.082 1.00 93.44 186 GLY A CA 1
ATOM 1446 C C . GLY A 1 186 ? -5.327 -8.098 16.593 1.00 93.44 186 GLY A C 1
ATOM 1447 O O . GLY A 1 186 ? -4.711 -9.100 16.229 1.00 93.44 186 GLY A O 1
ATOM 1448 N N . GLY A 1 187 ? -5.738 -7.157 15.738 1.00 95.12 187 GLY A N 1
ATOM 1449 C CA . GLY A 1 187 ? -5.436 -7.166 14.309 1.00 95.12 187 GLY A CA 1
ATOM 1450 C C . GLY A 1 187 ? -4.010 -6.737 13.993 1.00 95.12 187 GLY A C 1
ATOM 1451 O O . GLY A 1 187 ? -3.239 -6.324 14.860 1.00 95.12 187 GLY A O 1
ATOM 1452 N N . GLN A 1 188 ? -3.662 -6.805 12.710 1.00 95.38 188 GLN A N 1
ATOM 1453 C CA . GLN A 1 188 ? -2.385 -6.292 12.213 1.00 95.38 188 GLN A CA 1
ATOM 1454 C C . GLN A 1 188 ? -2.571 -4.993 11.450 1.00 95.38 188 GLN A C 1
ATOM 1456 O O . GLN A 1 188 ? -3.550 -4.834 10.729 1.00 95.38 188 GLN A O 1
ATOM 1461 N N . VAL A 1 189 ? -1.594 -4.096 11.542 1.00 96.94 189 VAL A N 1
ATOM 1462 C CA . VAL A 1 189 ? -1.596 -2.839 10.787 1.00 96.94 189 VAL A CA 1
ATOM 1463 C C . VAL A 1 189 ? -0.321 -2.719 9.968 1.00 96.94 189 VAL A C 1
ATOM 1465 O O . VAL A 1 189 ? 0.783 -2.802 10.507 1.00 96.94 189 VAL A O 1
ATOM 1468 N N . LEU A 1 190 ? -0.494 -2.526 8.661 1.00 95.94 190 LEU A N 1
ATOM 1469 C CA . LEU A 1 190 ? 0.533 -2.131 7.708 1.00 95.94 190 LEU A CA 1
ATOM 1470 C C . LEU A 1 190 ? 0.329 -0.674 7.306 1.00 95.94 190 LEU A C 1
ATOM 1472 O O . LEU A 1 190 ? -0.567 -0.358 6.520 1.00 95.94 190 LEU A O 1
ATOM 1476 N N . GLY A 1 191 ? 1.193 0.199 7.809 1.00 95.69 191 GLY A N 1
ATOM 1477 C CA . GLY A 1 191 ? 1.317 1.559 7.304 1.00 95.69 191 GLY A CA 1
ATOM 1478 C C . GLY A 1 191 ? 2.262 1.607 6.111 1.00 95.69 191 GLY A C 1
ATOM 1479 O O . GLY A 1 191 ? 3.346 1.032 6.162 1.00 95.69 191 GLY A O 1
ATOM 1480 N N . ILE A 1 192 ? 1.882 2.306 5.044 1.00 95.00 192 ILE A N 1
ATOM 1481 C CA . ILE A 1 192 ? 2.769 2.585 3.909 1.00 95.00 192 ILE A CA 1
ATOM 1482 C C . ILE A 1 192 ? 2.787 4.092 3.697 1.00 95.00 192 ILE A C 1
ATOM 1484 O O . ILE A 1 192 ? 1.781 4.677 3.301 1.00 95.00 192 ILE A O 1
ATOM 1488 N N . ILE A 1 193 ? 3.933 4.715 3.954 1.00 92.31 193 ILE A N 1
ATOM 1489 C CA . ILE A 1 193 ? 4.082 6.171 3.970 1.00 92.31 193 ILE A CA 1
ATOM 1490 C C . ILE A 1 193 ? 5.289 6.589 3.123 1.00 92.31 193 ILE A C 1
ATOM 1492 O O . ILE A 1 193 ? 6.350 5.972 3.210 1.00 92.31 193 ILE A O 1
ATOM 1496 N N . PRO A 1 194 ? 5.186 7.616 2.266 1.00 90.44 194 PRO A N 1
ATOM 1497 C CA . PRO A 1 194 ? 6.341 8.090 1.525 1.00 90.44 194 PRO A CA 1
ATOM 1498 C C . PRO A 1 194 ? 7.280 8.875 2.446 1.00 90.44 194 PRO A C 1
ATOM 1500 O O . PRO A 1 194 ? 6.833 9.562 3.365 1.00 90.44 194 PRO A O 1
ATOM 1503 N N . GLN A 1 195 ? 8.576 8.861 2.142 1.00 85.06 195 GLN A N 1
ATOM 1504 C CA . GLN A 1 195 ? 9.617 9.538 2.922 1.00 85.06 195 GLN A CA 1
ATOM 1505 C C . GLN A 1 195 ? 9.294 11.019 3.183 1.00 85.06 195 GLN A C 1
ATOM 1507 O O . GLN A 1 195 ? 9.542 11.530 4.269 1.00 85.06 195 GLN A O 1
ATOM 1512 N N . MET A 1 196 ? 8.682 11.690 2.201 1.00 83.56 196 MET A N 1
ATOM 1513 C CA . MET A 1 196 ? 8.281 13.101 2.269 1.00 83.56 196 MET A CA 1
ATOM 1514 C C . MET A 1 196 ? 7.167 13.402 3.287 1.00 83.56 196 MET A C 1
ATOM 1516 O O . MET A 1 196 ? 6.961 14.569 3.625 1.00 83.56 196 MET A O 1
ATOM 1520 N N . LEU A 1 197 ? 6.412 12.387 3.721 1.00 81.88 197 LEU A N 1
ATOM 1521 C CA . LEU A 1 197 ? 5.265 12.537 4.623 1.00 81.88 197 LEU A CA 1
ATOM 1522 C C . LEU A 1 197 ? 5.517 11.986 6.027 1.00 81.88 197 LEU A C 1
ATOM 1524 O O . LEU A 1 197 ? 4.709 12.264 6.905 1.00 81.88 197 LEU A O 1
ATOM 1528 N N . VAL A 1 198 ? 6.640 11.302 6.267 1.00 79.00 198 VAL A N 1
ATOM 1529 C CA . VAL A 1 198 ? 7.008 10.770 7.594 1.00 79.00 198 VAL A CA 1
ATOM 1530 C C . VAL A 1 198 ? 6.911 11.851 8.675 1.00 79.00 198 VAL A C 1
ATOM 1532 O O . VAL A 1 198 ? 6.242 11.650 9.689 1.00 79.00 198 VAL A O 1
ATOM 1535 N N . ASP A 1 199 ? 7.494 13.023 8.409 1.00 67.81 199 ASP A N 1
ATOM 1536 C CA . ASP A 1 199 ? 7.505 14.143 9.357 1.00 67.81 199 ASP A CA 1
ATOM 1537 C C . ASP A 1 199 ? 6.200 14.958 9.335 1.00 67.81 199 ASP A C 1
ATOM 1539 O O . ASP A 1 199 ? 5.837 15.581 10.330 1.00 67.81 199 ASP A O 1
ATOM 1543 N N . LYS A 1 200 ? 5.482 14.974 8.201 1.00 66.75 200 LYS A N 1
ATOM 1544 C CA . LYS A 1 200 ? 4.272 15.798 8.014 1.00 66.75 200 LYS A CA 1
ATOM 1545 C C . LYS A 1 200 ? 2.999 15.144 8.543 1.00 66.75 200 LYS A C 1
ATOM 1547 O O . LYS A 1 200 ? 2.119 15.849 9.025 1.00 66.75 200 LYS A O 1
ATOM 1552 N N . GLU A 1 201 ? 2.880 13.826 8.428 1.00 62.06 201 GLU A N 1
ATOM 1553 C CA . GLU A 1 201 ? 1.679 13.073 8.816 1.00 62.06 201 GLU A CA 1
ATOM 1554 C C . GLU A 1 201 ? 1.828 12.351 10.159 1.00 62.06 201 GLU A C 1
ATOM 1556 O O . GLU A 1 201 ? 0.903 11.648 10.565 1.00 62.06 201 GLU A O 1
ATOM 1561 N N . VAL A 1 202 ? 2.957 12.568 10.854 1.00 69.12 202 VAL A N 1
ATOM 1562 C CA . VAL A 1 202 ? 3.350 11.888 12.098 1.00 69.12 202 VAL A CA 1
ATOM 1563 C C . VAL A 1 202 ? 3.214 10.379 11.921 1.00 69.12 202 VAL A C 1
ATOM 1565 O O . VAL A 1 202 ? 2.172 9.791 12.210 1.00 69.12 202 VAL A O 1
ATOM 1568 N N . ALA A 1 203 ? 4.265 9.749 11.401 1.00 70.19 203 ALA A N 1
ATOM 1569 C CA . ALA A 1 203 ? 4.270 8.311 11.167 1.00 70.19 203 ALA A CA 1
ATOM 1570 C C . ALA A 1 203 ? 3.812 7.520 12.407 1.00 70.19 203 ALA A C 1
ATOM 1572 O O . ALA A 1 203 ? 4.273 7.752 13.529 1.00 70.19 203 ALA A O 1
ATOM 1573 N N . HIS A 1 204 ? 2.904 6.568 12.200 1.00 71.50 204 HIS A N 1
ATOM 1574 C CA . HIS A 1 204 ? 2.367 5.754 13.280 1.00 71.50 204 HIS A CA 1
ATOM 1575 C C . HIS A 1 204 ? 3.365 4.661 13.679 1.00 71.50 204 HIS A C 1
ATOM 1577 O O . HIS A 1 204 ? 3.346 3.550 13.148 1.00 71.50 204 HIS A O 1
ATOM 1583 N N . SER A 1 205 ? 4.238 4.974 14.637 1.00 72.75 205 SER A N 1
ATOM 1584 C CA . SER A 1 205 ? 5.287 4.072 15.138 1.00 72.75 205 SER A CA 1
ATOM 1585 C C . SER A 1 205 ? 4.767 2.744 15.683 1.00 72.75 205 SER A C 1
ATOM 1587 O O . SER A 1 205 ? 5.497 1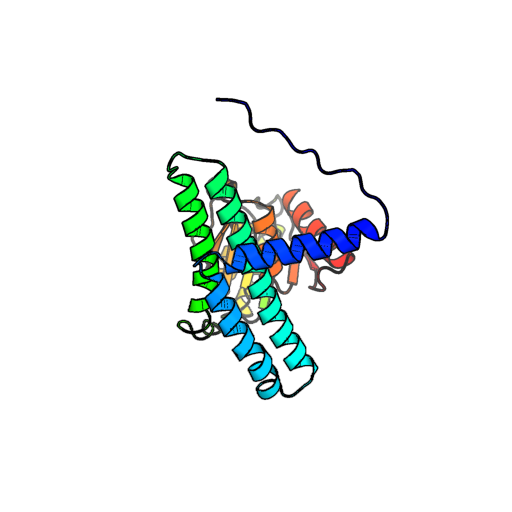.759 15.669 1.00 72.75 205 SER A O 1
ATOM 1589 N N . ASP A 1 206 ? 3.515 2.717 16.143 1.00 81.75 206 ASP A N 1
ATOM 1590 C CA . ASP A 1 206 ? 2.951 1.552 16.833 1.00 81.75 206 ASP A CA 1
ATOM 1591 C C . ASP A 1 206 ? 2.324 0.530 15.856 1.00 81.75 206 ASP A C 1
ATOM 1593 O O . ASP A 1 206 ? 1.738 -0.463 16.283 1.00 81.75 206 ASP A O 1
ATOM 1597 N N . CYS A 1 207 ? 2.454 0.745 14.536 1.00 82.12 207 CYS A N 1
ATOM 1598 C CA . CYS A 1 207 ? 2.015 -0.221 13.524 1.00 82.12 207 CYS A CA 1
ATOM 1599 C C . CYS A 1 207 ? 2.736 -1.567 13.677 1.00 82.12 207 CYS A C 1
ATOM 1601 O O . CYS A 1 207 ? 3.912 -1.629 14.036 1.00 82.12 207 CYS A O 1
ATOM 1603 N N . SER A 1 208 ? 2.062 -2.659 13.298 1.00 86.25 208 SER A N 1
ATOM 1604 C CA . SER A 1 208 ? 2.706 -3.979 13.223 1.00 86.25 208 SER A CA 1
ATOM 1605 C C . SER A 1 208 ? 3.840 -3.998 12.195 1.00 86.25 208 SER A C 1
ATOM 1607 O O . SER A 1 208 ? 4.835 -4.697 12.376 1.00 86.25 208 SER A O 1
ATOM 1609 N N . GLU A 1 209 ? 3.672 -3.239 11.113 1.00 90.75 209 GLU A N 1
ATOM 1610 C CA . GLU A 1 209 ? 4.680 -2.985 10.095 1.00 90.75 209 GLU A CA 1
ATOM 1611 C C . GLU A 1 209 ? 4.475 -1.578 9.516 1.00 90.75 209 GLU A C 1
ATOM 1613 O O . GLU A 1 209 ? 3.345 -1.166 9.248 1.00 90.75 209 GLU A O 1
ATOM 1618 N N . LEU A 1 210 ? 5.567 -0.843 9.308 1.00 91.12 210 LEU A N 1
ATOM 1619 C CA . LEU A 1 210 ? 5.556 0.467 8.663 1.00 91.12 210 LEU A CA 1
ATOM 1620 C C . LEU A 1 210 ? 6.585 0.473 7.530 1.00 91.12 210 LEU A C 1
ATOM 1622 O O . LEU A 1 210 ? 7.787 0.370 7.775 1.00 91.12 210 LEU A O 1
ATOM 1626 N N . LEU A 1 211 ? 6.113 0.601 6.294 1.00 90.62 211 LEU A N 1
ATOM 1627 C CA . LEU A 1 211 ? 6.947 0.693 5.102 1.00 90.62 211 LEU A CA 1
ATOM 1628 C C . LEU A 1 211 ? 7.109 2.153 4.697 1.00 90.62 211 LEU A C 1
ATOM 1630 O O . LEU A 1 211 ? 6.147 2.815 4.300 1.00 90.62 211 LEU A O 1
ATOM 1634 N N . VAL A 1 212 ? 8.345 2.641 4.772 1.00 91.44 212 VAL A N 1
ATOM 1635 C CA . VAL A 1 212 ? 8.707 3.960 4.256 1.00 91.44 212 VAL A CA 1
ATOM 1636 C C . VAL A 1 212 ? 9.172 3.813 2.813 1.00 91.44 212 VAL A C 1
ATOM 1638 O O . VAL A 1 212 ? 10.132 3.094 2.542 1.00 91.44 212 VAL A O 1
ATOM 1641 N N . VAL A 1 213 ? 8.493 4.489 1.888 1.00 89.38 213 VAL A N 1
ATOM 1642 C CA . VAL A 1 213 ? 8.755 4.375 0.446 1.00 89.38 213 VAL A CA 1
ATOM 1643 C C . VAL A 1 213 ? 9.283 5.678 -0.164 1.00 89.38 213 VAL A C 1
ATOM 1645 O O . VAL A 1 213 ? 8.997 6.764 0.340 1.00 89.38 213 VAL A O 1
ATOM 1648 N N . PRO A 1 214 ? 10.021 5.624 -1.283 1.00 88.19 214 PRO A N 1
ATOM 1649 C CA . PRO A 1 214 ? 10.537 6.814 -1.955 1.00 88.19 214 PRO A CA 1
ATOM 1650 C C . PRO A 1 214 ? 9.469 7.814 -2.429 1.00 88.19 214 PRO A C 1
ATOM 1652 O O . PRO A 1 214 ? 9.725 9.018 -2.440 1.00 88.19 214 PRO A O 1
ATOM 1655 N N . ASN A 1 215 ? 8.294 7.352 -2.874 1.00 88.81 215 ASN A N 1
ATOM 1656 C CA . ASN A 1 215 ? 7.310 8.207 -3.549 1.00 88.81 215 ASN A CA 1
ATOM 1657 C C . ASN A 1 215 ? 5.859 7.692 -3.436 1.00 88.81 215 ASN A C 1
ATOM 1659 O O . ASN A 1 215 ? 5.603 6.577 -2.983 1.00 88.81 215 ASN A O 1
ATOM 1663 N N . MET A 1 216 ? 4.899 8.518 -3.872 1.00 90.62 216 MET A N 1
ATOM 1664 C CA . MET A 1 216 ? 3.464 8.196 -3.833 1.00 90.62 216 MET A CA 1
ATOM 1665 C C . MET A 1 216 ? 3.053 7.056 -4.774 1.00 90.62 216 MET A C 1
ATOM 1667 O O . MET A 1 216 ? 2.105 6.339 -4.466 1.00 90.62 216 MET A O 1
ATOM 1671 N N . HIS A 1 217 ? 3.738 6.862 -5.903 1.00 89.88 217 HIS A N 1
ATOM 1672 C CA . HIS A 1 217 ? 3.406 5.771 -6.825 1.00 89.88 217 HIS A CA 1
ATOM 1673 C C . HIS A 1 217 ? 3.711 4.415 -6.192 1.00 89.88 217 HIS A C 1
ATOM 1675 O O . HIS A 1 217 ? 2.873 3.518 -6.210 1.00 89.88 217 HIS A O 1
ATOM 1681 N N . GLU A 1 218 ? 4.883 4.289 -5.575 1.00 90.25 218 GLU A N 1
ATOM 1682 C CA . GLU A 1 218 ? 5.285 3.081 -4.860 1.00 90.25 218 GLU A CA 1
ATOM 1683 C C . GLU A 1 218 ? 4.399 2.833 -3.637 1.00 90.25 218 GLU A C 1
ATOM 1685 O O . GLU A 1 218 ? 3.985 1.698 -3.409 1.00 90.25 218 GLU A O 1
ATOM 1690 N N . ARG A 1 219 ? 4.005 3.899 -2.924 1.00 94.31 219 ARG A N 1
ATOM 1691 C CA . ARG A 1 219 ? 3.019 3.826 -1.835 1.00 94.31 219 ARG A CA 1
ATOM 1692 C C . ARG A 1 219 ? 1.732 3.148 -2.310 1.00 94.31 219 ARG A C 1
ATOM 1694 O O . ARG A 1 219 ? 1.346 2.120 -1.761 1.00 94.31 219 ARG A O 1
ATOM 1701 N N . LYS A 1 220 ? 1.088 3.692 -3.347 1.00 93.50 220 LYS A N 1
ATOM 1702 C CA . LYS A 1 220 ? -0.198 3.187 -3.855 1.00 93.50 220 LYS A CA 1
ATOM 1703 C C . LYS A 1 220 ? -0.071 1.785 -4.455 1.00 93.50 220 LYS A C 1
ATOM 1705 O O . LYS A 1 220 ? -0.922 0.932 -4.209 1.00 93.50 220 LYS A O 1
ATOM 1710 N N . ALA A 1 221 ? 1.031 1.505 -5.154 1.00 92.44 221 ALA A N 1
ATOM 1711 C CA . ALA A 1 221 ? 1.316 0.177 -5.689 1.00 92.44 221 ALA A CA 1
ATOM 1712 C C . ALA A 1 221 ? 1.437 -0.879 -4.578 1.00 92.44 221 ALA A C 1
ATOM 1714 O O . ALA A 1 221 ? 0.804 -1.932 -4.668 1.00 92.44 221 ALA A O 1
ATOM 1715 N N . LEU A 1 222 ? 2.196 -0.600 -3.514 1.00 92.56 222 LEU A N 1
ATOM 1716 C CA . LEU A 1 222 ? 2.332 -1.519 -2.383 1.00 92.56 222 LEU A CA 1
ATOM 1717 C C . LEU A 1 222 ? 1.022 -1.666 -1.603 1.00 92.56 222 LEU A C 1
ATOM 1719 O O . LEU A 1 222 ? 0.696 -2.783 -1.203 1.00 92.56 222 LEU A O 1
ATOM 1723 N N . MET A 1 223 ? 0.248 -0.590 -1.427 1.00 95.62 223 MET A N 1
ATOM 1724 C CA . MET A 1 223 ? -1.083 -0.666 -0.811 1.00 95.62 223 MET A CA 1
ATOM 1725 C C . MET A 1 223 ? -2.000 -1.608 -1.599 1.00 95.62 223 MET A C 1
ATOM 1727 O O . MET A 1 223 ? -2.613 -2.495 -1.010 1.00 95.62 223 MET A O 1
ATOM 1731 N N . MET A 1 224 ? -2.021 -1.496 -2.932 1.00 92.69 224 MET A N 1
ATOM 1732 C CA . MET A 1 224 ? -2.779 -2.403 -3.799 1.00 92.69 224 MET A CA 1
ATOM 1733 C C . MET A 1 224 ? -2.294 -3.849 -3.654 1.00 92.69 224 MET A C 1
ATOM 1735 O O . MET A 1 224 ? -3.106 -4.757 -3.470 1.00 92.69 224 MET A O 1
ATOM 1739 N N . GLN A 1 225 ? -0.982 -4.086 -3.730 1.00 92.81 225 GLN A N 1
ATOM 1740 C CA . GLN A 1 225 ? -0.404 -5.435 -3.682 1.00 92.81 225 GLN A CA 1
ATOM 1741 C C . GLN A 1 225 ? -0.701 -6.159 -2.366 1.00 92.81 225 GLN A C 1
ATOM 1743 O O . GLN A 1 225 ? -0.917 -7.368 -2.383 1.00 92.81 225 GLN A O 1
ATOM 1748 N N . ASN A 1 226 ? -0.752 -5.427 -1.251 1.00 94.44 226 ASN A N 1
ATOM 1749 C CA . ASN A 1 226 ? -0.939 -5.988 0.085 1.00 94.44 226 ASN A CA 1
ATOM 1750 C C . ASN A 1 226 ? -2.408 -6.097 0.522 1.00 94.44 226 ASN A C 1
ATOM 1752 O O . ASN A 1 226 ? -2.650 -6.487 1.661 1.00 94.44 226 ASN A O 1
ATOM 1756 N N . ALA A 1 227 ? -3.376 -5.761 -0.332 1.00 95.62 227 ALA A N 1
ATOM 1757 C CA . ALA A 1 227 ? -4.799 -5.763 0.006 1.00 95.62 227 ALA A CA 1
ATOM 1758 C C . ALA A 1 227 ? -5.580 -6.826 -0.768 1.00 95.62 227 ALA A C 1
ATOM 1760 O O . ALA A 1 227 ? -5.370 -6.987 -1.968 1.00 95.62 227 ALA A O 1
ATOM 1761 N N . ASP A 1 228 ? -6.526 -7.495 -0.118 1.00 96.56 228 ASP A N 1
ATOM 1762 C CA . ASP A 1 228 ? -7.504 -8.377 -0.764 1.00 96.56 228 ASP A CA 1
ATOM 1763 C C . ASP A 1 228 ? -8.776 -7.611 -1.150 1.00 96.56 228 ASP A C 1
ATOM 1765 O O . ASP A 1 228 ? -9.440 -7.967 -2.121 1.00 96.56 228 ASP A O 1
ATOM 1769 N N . ALA A 1 229 ? -9.085 -6.535 -0.420 1.00 97.25 229 ALA A N 1
ATOM 1770 C CA . ALA A 1 229 ? -10.239 -5.663 -0.615 1.00 97.25 229 ALA A CA 1
ATOM 1771 C C . ALA A 1 229 ? -9.884 -4.193 -0.349 1.00 97.25 229 ALA A C 1
ATOM 1773 O O . ALA A 1 229 ? -8.930 -3.899 0.375 1.00 97.25 229 ALA A O 1
ATOM 1774 N N . PHE A 1 230 ? -10.684 -3.278 -0.893 1.00 98.00 230 PHE A N 1
ATOM 1775 C CA . PHE A 1 230 ? -10.553 -1.835 -0.699 1.00 98.00 230 PHE A CA 1
ATOM 1776 C C . PHE A 1 230 ? -11.822 -1.250 -0.080 1.00 98.00 230 PHE A C 1
ATOM 1778 O O . PHE A 1 230 ? -12.934 -1.613 -0.465 1.00 98.00 230 PHE A O 1
ATOM 1785 N N . LEU A 1 231 ? -11.661 -0.308 0.842 1.00 97.88 231 LEU A N 1
ATOM 1786 C CA . LEU A 1 231 ? -12.758 0.427 1.462 1.00 97.88 231 LEU A CA 1
ATOM 1787 C C . LEU A 1 231 ? -12.378 1.903 1.586 1.00 97.88 231 LEU A C 1
ATOM 1789 O O . LEU A 1 231 ? -11.258 2.219 1.982 1.00 97.88 231 LEU A O 1
ATOM 1793 N N . ALA A 1 232 ? -13.298 2.809 1.272 1.00 97.50 232 ALA A N 1
ATOM 1794 C CA . ALA A 1 232 ? -13.122 4.228 1.565 1.00 97.50 232 ALA A CA 1
ATOM 1795 C C . ALA A 1 232 ? -14.068 4.667 2.688 1.00 97.50 232 ALA A C 1
ATOM 1797 O O . ALA A 1 232 ? -15.274 4.424 2.621 1.00 97.50 232 ALA A O 1
ATOM 1798 N N . LEU A 1 233 ? -13.497 5.313 3.704 1.00 95.62 233 LEU A N 1
ATOM 1799 C CA . LEU A 1 233 ? -14.206 6.075 4.732 1.00 95.62 233 LEU A CA 1
ATOM 1800 C C . LEU A 1 233 ? -14.307 7.552 4.312 1.00 95.62 233 LEU A C 1
ATOM 1802 O O . LEU A 1 233 ? -13.621 7.970 3.372 1.00 95.62 233 LEU A O 1
ATOM 1806 N N . PRO A 1 234 ? -15.080 8.380 5.040 1.00 94.44 234 PRO A N 1
ATOM 1807 C CA . PRO A 1 234 ? -15.054 9.826 4.868 1.00 94.44 234 PRO A CA 1
ATOM 1808 C C . PRO A 1 234 ? -13.627 10.391 4.868 1.00 94.44 234 PRO A C 1
ATOM 1810 O O . PRO A 1 234 ? -12.768 10.020 5.673 1.00 94.44 234 PRO A O 1
ATOM 1813 N N . GLY A 1 235 ? -13.359 11.296 3.933 1.00 93.19 235 GLY A N 1
ATOM 1814 C CA . GLY A 1 235 ? -12.017 11.802 3.697 1.00 93.19 235 GLY A CA 1
ATOM 1815 C C . GLY A 1 235 ? -11.982 12.985 2.740 1.00 93.19 235 GLY A C 1
ATOM 1816 O O . GLY A 1 235 ? -13.010 13.463 2.262 1.00 93.19 235 GLY A O 1
ATOM 1817 N N . GLY A 1 236 ? -10.775 13.500 2.515 1.00 91.88 236 GLY A N 1
ATOM 1818 C CA . GLY A 1 236 ? -10.541 14.652 1.648 1.00 91.88 236 GLY A CA 1
ATOM 1819 C C . GLY A 1 236 ? -10.207 14.260 0.210 1.00 91.88 236 GLY A C 1
ATOM 1820 O O . GLY A 1 236 ? -10.432 13.135 -0.229 1.00 91.88 236 GLY A O 1
ATOM 1821 N N . ILE A 1 237 ? -9.582 15.194 -0.511 1.00 93.44 237 ILE A N 1
ATOM 1822 C CA . ILE A 1 237 ? -9.144 14.994 -1.903 1.00 93.44 237 ILE A CA 1
ATOM 1823 C C . ILE A 1 237 ? -8.213 13.780 -2.038 1.00 93.44 237 ILE A C 1
ATOM 1825 O O . ILE A 1 237 ? -8.342 13.038 -3.002 1.00 93.44 237 ILE A O 1
ATOM 1829 N N . GLY A 1 238 ? -7.319 13.546 -1.068 1.00 91.75 238 GLY A N 1
ATOM 1830 C CA . GLY A 1 238 ? -6.423 12.382 -1.089 1.00 91.75 238 GLY A CA 1
ATOM 1831 C C . GLY A 1 238 ? -7.179 11.051 -1.087 1.00 91.75 238 GLY A C 1
ATOM 1832 O O . GLY A 1 238 ? -6.894 10.186 -1.902 1.00 91.75 238 GLY A O 1
ATOM 1833 N N . THR A 1 239 ? -8.215 10.931 -0.255 1.00 94.44 239 THR A N 1
ATOM 1834 C CA . THR A 1 239 ? -9.065 9.734 -0.201 1.00 94.44 239 THR A CA 1
ATOM 1835 C C . THR A 1 239 ? -9.798 9.500 -1.522 1.00 94.44 239 THR A C 1
ATOM 1837 O O . THR A 1 239 ? -9.888 8.365 -1.979 1.00 94.44 239 THR A O 1
ATOM 1840 N N . PHE A 1 240 ? -10.289 10.564 -2.169 1.00 95.31 240 PHE A N 1
ATOM 1841 C CA . PHE A 1 240 ? -10.892 10.457 -3.500 1.00 95.31 240 PHE A CA 1
ATOM 1842 C C . PHE A 1 240 ? -9.881 10.054 -4.574 1.00 95.31 240 PHE A C 1
ATOM 1844 O O . PHE A 1 240 ? -10.206 9.237 -5.427 1.00 95.31 240 PHE A O 1
ATOM 1851 N N . GLU A 1 241 ? -8.672 10.612 -4.543 1.00 96.12 241 GLU A N 1
ATOM 1852 C CA . GLU A 1 241 ? -7.605 10.272 -5.487 1.00 96.12 241 GLU A CA 1
ATOM 1853 C C . GLU A 1 241 ? -7.248 8.784 -5.411 1.00 96.12 241 GLU A C 1
ATOM 1855 O O . GLU A 1 241 ? -7.255 8.100 -6.435 1.00 96.12 241 GLU A O 1
ATOM 1860 N N . GLU A 1 242 ? -7.051 8.266 -4.199 1.00 95.94 242 GLU A N 1
ATOM 1861 C CA . GLU A 1 242 ? -6.750 6.855 -3.956 1.00 95.94 242 GLU A CA 1
ATOM 1862 C C . GLU A 1 242 ? -7.916 5.943 -4.385 1.00 95.94 242 GLU A C 1
ATOM 1864 O O . GLU A 1 242 ? -7.709 4.946 -5.080 1.00 95.94 242 GLU A O 1
ATOM 1869 N N . LEU A 1 243 ? -9.153 6.316 -4.036 1.00 95.81 243 LEU A N 1
ATOM 1870 C CA . LEU A 1 243 ? -10.373 5.598 -4.414 1.00 95.81 243 LEU A CA 1
ATOM 1871 C C . LEU A 1 243 ? -10.561 5.528 -5.936 1.00 95.81 243 LEU A C 1
ATOM 1873 O O . LEU A 1 243 ? -10.835 4.456 -6.481 1.00 95.81 243 LEU A O 1
ATOM 1877 N N . PHE A 1 244 ? -10.450 6.660 -6.633 1.00 96.06 244 PHE A N 1
ATOM 1878 C CA . PHE A 1 244 ? -10.657 6.703 -8.079 1.00 96.06 244 PHE A CA 1
ATOM 1879 C C . PHE A 1 244 ? -9.558 5.962 -8.831 1.00 96.06 244 PHE A C 1
ATOM 1881 O O . PHE A 1 244 ? -9.851 5.365 -9.867 1.00 96.06 244 PHE A O 1
ATOM 1888 N N . GLU A 1 245 ? -8.325 5.945 -8.323 1.00 94.81 245 GLU A N 1
ATOM 1889 C CA . GLU A 1 245 ? -7.251 5.166 -8.934 1.00 94.81 245 GLU A CA 1
ATOM 1890 C C . GLU A 1 245 ? -7.554 3.664 -8.892 1.00 94.81 245 GLU A C 1
ATOM 1892 O O . GLU A 1 245 ? -7.578 3.024 -9.947 1.00 94.81 245 GLU A O 1
ATOM 1897 N N . VAL A 1 246 ? -7.872 3.105 -7.715 1.00 94.69 246 VAL A N 1
ATOM 1898 C CA . VAL A 1 246 ? -8.200 1.671 -7.614 1.00 94.69 246 VAL A CA 1
ATOM 1899 C C . VAL A 1 246 ? -9.479 1.321 -8.366 1.00 94.69 246 VAL A C 1
ATOM 1901 O O . VAL A 1 246 ? -9.564 0.272 -9.000 1.00 94.69 246 VAL A O 1
ATOM 1904 N N . TRP A 1 247 ? -10.473 2.210 -8.383 1.00 95.75 247 TRP A N 1
ATOM 1905 C CA . TRP A 1 247 ? -11.685 1.971 -9.159 1.00 95.75 247 TRP A CA 1
ATOM 1906 C C . TRP A 1 247 ? -11.393 1.962 -10.664 1.00 95.75 247 TRP A C 1
ATOM 1908 O O . TRP A 1 247 ? -11.815 1.051 -11.378 1.00 95.75 247 TRP A O 1
ATOM 1918 N N . THR A 1 248 ? -10.605 2.918 -11.151 1.00 94.56 248 THR A N 1
ATOM 1919 C CA . THR A 1 248 ? -10.201 2.964 -12.561 1.00 94.56 248 THR A CA 1
ATOM 1920 C C . THR A 1 248 ? -9.445 1.694 -12.946 1.00 94.56 248 THR A C 1
ATOM 1922 O O . THR A 1 248 ? -9.710 1.117 -14.000 1.00 94.56 248 THR A O 1
ATOM 1925 N N . TRP A 1 249 ? -8.546 1.210 -12.086 1.00 92.38 249 TRP A N 1
ATOM 1926 C CA . TRP A 1 249 ? -7.802 -0.032 -12.311 1.00 92.38 249 TRP A CA 1
ATOM 1927 C C . TRP A 1 249 ? -8.696 -1.269 -12.339 1.00 92.38 249 TRP A C 1
ATOM 1929 O O . TRP A 1 249 ? -8.484 -2.140 -13.185 1.00 92.38 249 TRP A O 1
ATOM 1939 N N . ALA A 1 250 ? -9.721 -1.327 -11.488 1.00 91.94 250 ALA A N 1
ATOM 1940 C CA . ALA A 1 250 ? -10.741 -2.366 -11.567 1.00 91.94 250 ALA A CA 1
ATOM 1941 C C . ALA A 1 250 ? -11.487 -2.314 -12.910 1.00 91.94 250 ALA A C 1
ATOM 1943 O O . ALA A 1 250 ? -11.644 -3.332 -13.580 1.00 91.94 250 ALA A O 1
ATOM 1944 N N . GLN A 1 251 ? -11.901 -1.119 -13.341 1.00 92.94 251 GLN A N 1
ATOM 1945 C CA . GLN A 1 251 ? -12.674 -0.926 -14.570 1.00 92.94 251 GLN A CA 1
ATOM 1946 C C . GLN A 1 251 ? -11.904 -1.346 -15.829 1.00 92.94 251 GLN A C 1
ATOM 1948 O O . GLN A 1 251 ? -12.494 -1.911 -16.748 1.00 92.94 251 GLN A O 1
ATOM 1953 N N . ILE A 1 252 ? -10.597 -1.080 -15.882 1.00 92.62 252 ILE A N 1
ATOM 1954 C CA . ILE A 1 252 ? -9.741 -1.448 -17.023 1.00 92.62 252 ILE A CA 1
ATOM 1955 C C . ILE A 1 252 ? -9.136 -2.856 -16.901 1.00 92.62 252 ILE A C 1
ATOM 1957 O O . ILE A 1 252 ? -8.384 -3.274 -17.779 1.00 92.62 252 ILE A O 1
ATOM 1961 N N . GLY A 1 253 ? -9.475 -3.600 -15.842 1.00 90.44 253 GLY A N 1
ATOM 1962 C CA . GLY A 1 253 ? -9.127 -5.013 -15.686 1.00 90.44 253 GLY A CA 1
ATOM 1963 C C . GLY A 1 253 ? -7.744 -5.297 -15.094 1.00 90.44 253 GLY A C 1
ATOM 1964 O O . GLY A 1 253 ? -7.259 -6.420 -15.222 1.00 90.44 253 GLY A O 1
ATOM 1965 N N . TYR A 1 254 ? -7.098 -4.330 -14.431 1.00 86.38 254 TYR A N 1
ATOM 1966 C CA . TYR A 1 254 ? -5.838 -4.582 -13.713 1.00 86.38 254 TYR A CA 1
ATOM 1967 C C . TYR A 1 254 ? -6.035 -5.404 -12.432 1.00 86.38 254 TYR A C 1
ATOM 1969 O O . TYR A 1 254 ? -5.102 -6.077 -11.994 1.00 86.38 254 TYR A O 1
ATOM 1977 N N . HIS A 1 255 ? -7.226 -5.375 -11.826 1.00 91.25 255 HIS A N 1
ATOM 1978 C CA . HIS A 1 255 ? -7.587 -6.247 -10.707 1.00 91.25 255 HIS A CA 1
ATOM 1979 C C . HIS A 1 255 ? -9.098 -6.479 -10.618 1.00 91.25 255 HIS A C 1
ATOM 1981 O O . HIS A 1 255 ? -9.885 -5.685 -11.113 1.00 91.25 255 HIS A O 1
ATOM 1987 N N . ASN A 1 256 ? -9.493 -7.523 -9.880 1.00 94.19 256 ASN A N 1
ATOM 1988 C CA . ASN A 1 256 ? -10.897 -7.854 -9.586 1.00 94.19 256 ASN A CA 1
ATOM 1989 C C . ASN A 1 256 ? -11.213 -7.837 -8.077 1.00 94.19 256 ASN A C 1
ATOM 1991 O O . ASN A 1 256 ? -12.178 -8.449 -7.628 1.00 94.19 256 ASN A O 1
ATOM 1995 N N . LYS A 1 257 ? -10.362 -7.184 -7.279 1.00 96.12 257 LYS A N 1
ATOM 1996 C CA . LYS A 1 257 ? -10.541 -7.041 -5.827 1.00 96.12 257 LYS A CA 1
ATOM 1997 C C . LYS A 1 257 ? -11.780 -6.182 -5.515 1.00 96.12 257 LYS A C 1
ATOM 1999 O O . LYS A 1 257 ? -11.962 -5.166 -6.189 1.00 96.12 257 LYS A O 1
ATOM 2004 N N . PRO A 1 258 ? -12.615 -6.558 -4.527 1.00 97.00 258 PRO A N 1
ATOM 2005 C CA . PRO A 1 258 ? -13.809 -5.801 -4.166 1.00 97.00 258 PRO A CA 1
ATOM 2006 C C . PRO A 1 258 ? -13.460 -4.406 -3.634 1.00 97.00 258 PRO A C 1
ATOM 2008 O O . PRO A 1 258 ? -12.455 -4.224 -2.945 1.00 97.00 258 PRO A O 1
ATOM 2011 N N . LEU A 1 259 ? -14.326 -3.441 -3.946 1.00 96.12 259 LEU A N 1
ATOM 2012 C CA . LEU A 1 259 ? -14.239 -2.044 -3.531 1.00 96.12 259 LEU A CA 1
ATOM 2013 C C . LEU A 1 259 ? -15.551 -1.641 -2.849 1.00 96.12 259 LEU A C 1
ATOM 2015 O O . LEU A 1 259 ? -16.625 -1.880 -3.401 1.00 96.12 259 LEU A O 1
ATOM 2019 N N . GLY A 1 260 ? -15.462 -1.021 -1.675 1.00 95.38 260 GLY A N 1
ATOM 2020 C CA . GLY A 1 260 ? -16.606 -0.507 -0.927 1.00 95.38 260 GLY A CA 1
ATOM 2021 C C . GLY A 1 260 ? -16.471 0.970 -0.565 1.00 95.38 260 GLY A C 1
ATOM 2022 O O . GLY A 1 260 ? -15.366 1.497 -0.428 1.00 95.38 260 GLY A O 1
ATOM 2023 N N . LEU A 1 261 ? -17.614 1.616 -0.348 1.00 95.12 261 LEU A N 1
ATOM 2024 C CA . LEU A 1 261 ? -17.725 2.930 0.285 1.00 95.12 261 LEU A CA 1
ATOM 2025 C C . LEU A 1 261 ? -18.498 2.753 1.589 1.00 95.12 261 LEU A C 1
ATOM 2027 O O . LEU A 1 261 ? -19.591 2.187 1.567 1.00 95.12 261 LEU A O 1
ATOM 2031 N N . LEU A 1 262 ? -17.941 3.218 2.704 1.00 88.81 262 LEU A N 1
ATOM 2032 C CA . LEU A 1 262 ? -18.637 3.245 3.986 1.00 88.81 262 LEU A CA 1
ATOM 2033 C C . LEU A 1 262 ? -19.106 4.681 4.245 1.00 88.81 262 LEU A C 1
ATOM 2035 O O . LEU A 1 262 ? -18.274 5.580 4.378 1.00 88.81 262 LEU A O 1
ATOM 2039 N N . ASN A 1 263 ? -20.425 4.878 4.263 1.00 72.88 263 ASN A N 1
ATOM 2040 C CA . ASN A 1 263 ? -21.084 6.176 4.425 1.00 72.88 263 ASN A CA 1
ATOM 2041 C C . ASN A 1 263 ? -22.011 6.173 5.634 1.00 72.88 263 ASN A C 1
ATOM 2043 O O . ASN A 1 263 ? -22.979 5.379 5.597 1.00 72.88 263 ASN A O 1
#

Solvent-accessible surface area (backbone atoms only — not comparable to full-atom values): 14400 Å² total; per-residue (Å²): 130,86,78,83,80,82,80,77,78,79,94,68,74,67,73,62,41,57,56,50,48,53,52,49,51,52,51,49,53,52,51,58,64,71,47,93,56,68,60,60,57,53,53,55,48,43,67,52,46,55,62,47,27,63,70,69,30,92,43,74,67,50,24,50,52,48,44,49,53,54,51,51,53,52,53,53,49,52,50,50,54,51,50,50,62,52,55,67,71,74,50,100,62,94,47,73,64,58,53,49,53,52,51,51,54,53,47,56,56,51,50,65,61,43,55,71,72,76,37,68,72,78,72,80,72,70,70,93,40,80,49,28,37,23,49,38,44,11,66,52,49,74,92,51,70,64,54,41,51,51,28,30,53,50,14,30,51,38,5,68,63,34,16,27,42,31,37,65,25,35,40,37,35,27,38,21,42,22,49,53,28,13,47,76,37,66,18,41,32,37,22,35,28,27,61,87,40,42,83,77,41,45,53,42,82,86,41,77,37,72,46,74,29,93,36,68,68,60,30,53,51,51,47,54,74,66,31,59,31,38,37,35,46,73,52,52,71,67,28,51,52,56,50,51,50,57,50,50,36,40,76,76,63,78,45,86,61,55,76,49,77,58,130

Secondary structure (DSSP, 8-state):
-PPP---PPP---SHHHHHHHHHHHHHHHHHHHHS-STHHHHHHHHHHHHHHHHHH-SSHHHHHHHHHHHHHHHHHHHHHHHHHHHHTTT-SS--HHHHHHHHHHHHHHHHHHHHHHTS-S------SSS-EEEEE--SS--SSHHHHHHHHHHHHHHHHTT-EEEE--B-SHHHHHHHHHHHHTT-EEEEEEEGGGTTTTTB-TTSSEEEEESSHHHHHHHHHHT-SEEEE-S--HHHHHHHHHHHHHHHTTS----EEE--

Nearest PDB structures (foldseek):
  5zbk-assembly1_A-2  TM=9.927E-01  e=6.617E-18  Pseudomonas aeruginosa PAO1
  5zbj-assembly1_A-2  TM=9.863E-01  e=1.989E-16  Pseudomonas aeruginosa PAO1
  3qua-assembly1_B  TM=9.799E-01  e=2.553E-15  Mycolicibacterium smegmatis MC2 155
  5its-assembly2_C  TM=9.666E-01  e=2.261E-15  Corynebacterium glutamicum ATCC 13032
  5zbl-assembly1_B  TM=9.646E-01  e=9.145E-15  Corynebacterium glutamicum ATCC 13032

InterPro domains:
  IPR000829 DAGK family [PF01219] (24-110)
  IPR005269 Cytokinin riboside 5'-monophosphate phosphoribohydrolase LOG [TIGR00730] (132-263)
  IPR031100 LOG family [PF03641] (175-263)
  IPR033718 Diacylglycerol kinase, prokaryotic [cd14264] (17-110)
  IPR036945 Diacylglycerol kinase (DAGK) superfamily [G3DSA:1.10.287.3610] (3-115)

Sequence (263 aa):
LPEPQRQVPPKRTGIGRIWWAAVYSLHGLKAAWADRGAWRQELVLAMLMLPAACWIGKSWVEVALLWTVVVLVLVAELLNTGIEAAVDRIGHEWHVNAKKAKDVGSAAQFGQWRFGIIFPYPKIIKPKYVFSICVYCGSNPGYLPDYAQAAEQLGAWIGQHNGRLVYGGGRNGLMGVLADATLHSGGQVLGIIPQMLVDKEVAHSDCSELLVVPNMHERKALMMQNADAFLALPGGIGTFEELFEVWTWAQIGYHNKPLGLLN

Foldseek 3Di:
DDDDDPDDDDPDDDPVVVVVVVVVVVVLVVVLVVDPDPLVVLVVVLVVQLVVLVVPDPDPVSSVVSNVVSVVVNVLVSVVSVVLVVVVVPDPDDDPVVVVVVVVSVVVVVCVPCCVPVDPPPPPPPPQAPFEEEEQEALAQDDDVVLLVVLLVQLLVCQLRQHEYEYQQACGHSVVSNQVSNVVNRHAYEHEHEPVCCVPRVGDPPGNYYHYHPDDVVSLVVSVVRHQAYEYGYYDPRSVVSLVVVVVCCVVPVDVRYYYYDD

Mean predicted aligned error: 17.87 Å

pLDDT: mean 78.87, std 18.31, range [36.44, 98.38]

Organism: NCBI:txid69355

Radius of gyration: 27.3 Å; Cα contacts (8 Å, |Δi|>4): 340; chains: 1; bounding box: 69×52×69 Å